Protein AF-A0A9K3LRX4-F1 (afdb_monomer_lite)

Foldseek 3Di:
DDPPPCPFDDAPDPPDPDTFPDAALQLPGRGGHHPVCQCVVACVVVVHDFDDDDPNHGHGHNHVVSVVNNNCVVVVPDDQDQQQLFSVRHRCQGNVVLLLVQLLPPCSVVVCVDDVPPDDNLVSLQVSQVSSVVSCVVRVRPDTDHSVRSVVVVVVVLVLLVVLVVCCVPVVVVVCVVPPDVVSLVCSLVPRNVCNVVCVVRSVVDDDDDDDDDDDPPPPPPVPVVVVVVVVVVVVVVVVVVVVVVVVVVVVVVVVVVVVVVVVVVVVVLVVVLLVVLVVVVVPDDPVVCCVVPVVNLVNDPCVPDDLVVLVVSQVSNQVVCVVVVNPDGDDSVPD

pLDDT: mean 80.78, std 14.79, range [33.72, 95.94]

Radius of gyration: 30.1 Å; chains: 1; bounding box: 63×53×97 Å

Organism: NCBI:txid303405

Secondary structure (DSSP, 8-state):
--------EEPSSTT--SEE-EEBSSTT---EE-HHHHIIIIIIHHTPPPPPPBTTBPPB-SSHHHHHHHHHHHH--S---SSS-STT--GGGSHHHHHHHHHHSTTHHHHHHH-TT---HHHHHHHHHHHHHHHHHHTT-SSPPPHHHHHHHHHHHHHHHHHHHHHIIIIIHHHHHHH-HHHHHHHHHHHT-TTHHHHHHHHHTSPPP------TTSHHHHTTTHHHHHHHHHHHHHHHHHHHHHHHHHHHHHHHHHHHHHHHHHHHHHHHHHHHHHHHHTTTS-HHHHHHH-GGGGGGS-GGGS-HHHHHHHHHHHHHHHHHTT------TT--

Sequence (336 aa):
MEEQNNTRHKCKRRGCSAQANSRCAAVLCNNWVCTNCYEEKVLTKFGLAALPSQNDIPLVACSKKCYQNAMKDISGEGRRAWDSDTPTREYQHSSEAMLIDWLLVHGNYAKWKGNNAGISKREIQKEIADAINRKGAEMGIQRGRTPEQVGAKISWIESKFRETKQWVENTGQRIREEIGEQSFKEKVEKERFKHFYTLEPIIVTSRPPKNRKGSMENVVANFNNSRKDDRDFHLLELEERIRHNREMELIEKGKARVTSYDCIQKNMDVFRNSRTMYDELRQTMTLEQIAHSLPNCIRCFDFSVMSEEDRQKFAKYYNDWAVSIGIPERIDLTFI

Structure (mmCIF, N/CA/C/O backbone):
data_AF-A0A9K3LRX4-F1
#
_entry.id   AF-A0A9K3LRX4-F1
#
loop_
_atom_site.group_PDB
_atom_site.id
_atom_site.type_symbol
_atom_site.label_atom_id
_atom_site.label_alt_id
_atom_site.label_comp_id
_atom_site.label_asym_id
_atom_site.label_entity_id
_atom_site.label_seq_id
_atom_site.pdbx_PDB_ins_code
_atom_site.Cartn_x
_atom_site.Cartn_y
_atom_site.Cartn_z
_atom_site.occupancy
_atom_site.B_iso_or_equiv
_atom_site.auth_seq_id
_atom_site.auth_comp_id
_atom_site.auth_asym_id
_atom_site.auth_atom_id
_atom_site.pdbx_PDB_model_num
ATOM 1 N N . MET A 1 1 ? 8.877 -3.765 -34.205 1.00 33.72 1 MET A N 1
ATOM 2 C CA . MET A 1 1 ? 9.730 -2.561 -34.153 1.00 33.72 1 MET A CA 1
ATOM 3 C C . MET A 1 1 ? 9.004 -1.571 -33.271 1.00 33.72 1 MET A C 1
ATOM 5 O O . MET A 1 1 ? 7.978 -1.060 -33.690 1.00 33.72 1 MET A O 1
ATOM 9 N N . GLU A 1 2 ? 9.439 -1.427 -32.021 1.00 35.25 2 GLU A N 1
ATOM 10 C CA . GLU A 1 2 ? 8.819 -0.505 -31.066 1.00 35.25 2 GLU A CA 1
ATOM 11 C C . GLU A 1 2 ? 9.099 0.935 -31.502 1.00 35.25 2 GLU A C 1
ATOM 13 O O . GLU A 1 2 ? 10.251 1.373 -31.536 1.00 35.25 2 GLU A O 1
ATOM 18 N N . GLU A 1 3 ? 8.043 1.665 -31.858 1.00 34.59 3 GLU A N 1
ATOM 19 C CA . GLU A 1 3 ? 8.093 3.115 -32.001 1.00 34.59 3 GLU A CA 1
ATOM 20 C C . GLU A 1 3 ? 8.440 3.726 -30.643 1.00 34.59 3 GLU A C 1
ATOM 22 O O . GLU A 1 3 ? 7.614 3.853 -29.737 1.00 34.59 3 GLU A O 1
ATOM 27 N N . GLN A 1 4 ? 9.705 4.109 -30.498 1.00 38.44 4 GLN A N 1
ATOM 28 C CA . GLN A 1 4 ? 10.144 4.995 -29.437 1.00 38.44 4 GLN A CA 1
ATOM 29 C C . GLN A 1 4 ? 9.425 6.334 -29.620 1.00 38.44 4 GLN A C 1
ATOM 31 O O . GLN A 1 4 ? 9.825 7.166 -30.435 1.00 38.44 4 GLN A O 1
ATOM 36 N N . ASN A 1 5 ? 8.362 6.543 -28.843 1.00 38.62 5 ASN A N 1
ATOM 37 C CA . ASN A 1 5 ? 7.755 7.849 -28.624 1.00 38.62 5 ASN A CA 1
ATOM 38 C C . ASN A 1 5 ? 8.841 8.811 -28.108 1.00 38.62 5 ASN A C 1
ATOM 40 O O . ASN A 1 5 ? 9.148 8.870 -26.918 1.00 38.62 5 ASN A O 1
ATOM 44 N N . ASN A 1 6 ? 9.470 9.541 -29.030 1.00 46.19 6 ASN A N 1
ATOM 45 C CA . ASN A 1 6 ? 10.557 10.475 -28.765 1.00 46.19 6 ASN A CA 1
ATOM 46 C C . ASN A 1 6 ? 9.990 11.797 -28.227 1.00 46.19 6 ASN A C 1
ATOM 48 O O . ASN A 1 6 ? 10.080 12.854 -28.860 1.00 46.19 6 ASN A O 1
ATOM 52 N N . THR A 1 7 ? 9.364 11.752 -27.051 1.00 58.78 7 THR A N 1
ATOM 53 C CA . THR A 1 7 ? 9.046 12.961 -26.292 1.00 58.78 7 THR A CA 1
ATOM 54 C C . THR A 1 7 ? 10.351 13.594 -25.820 1.00 58.78 7 THR A C 1
ATOM 56 O O . THR A 1 7 ? 10.977 13.159 -24.857 1.00 58.78 7 THR A O 1
ATOM 59 N N . ARG A 1 8 ? 10.786 14.649 -26.515 1.00 71.62 8 ARG A N 1
ATOM 60 C CA . ARG A 1 8 ? 11.982 15.423 -26.155 1.00 71.62 8 ARG A CA 1
ATOM 61 C C . ARG A 1 8 ? 11.750 16.171 -24.840 1.00 71.62 8 ARG A C 1
ATOM 63 O O . ARG A 1 8 ? 11.101 17.218 -24.813 1.00 71.62 8 ARG A O 1
ATOM 70 N N . HIS A 1 9 ? 12.309 15.665 -23.746 1.00 83.50 9 HIS A N 1
ATOM 71 C CA . HIS A 1 9 ? 12.224 16.314 -22.439 1.00 83.50 9 HIS A CA 1
ATOM 72 C C . HIS A 1 9 ? 13.336 17.362 -22.254 1.00 83.50 9 HIS A C 1
ATOM 74 O O . HIS A 1 9 ? 14.493 17.150 -22.618 1.00 83.50 9 HIS A O 1
ATOM 80 N N . LYS A 1 10 ? 13.003 18.519 -21.665 1.00 88.25 10 LYS A N 1
ATOM 81 C CA . LYS A 1 10 ? 13.993 19.552 -21.306 1.00 88.25 10 LYS A CA 1
ATOM 82 C C . LYS A 1 10 ? 14.673 19.204 -19.983 1.00 88.25 10 LYS A C 1
ATOM 84 O O . LYS A 1 10 ? 14.009 18.794 -19.031 1.00 88.25 10 LYS A O 1
ATOM 89 N N . CYS A 1 11 ? 15.984 19.433 -19.898 1.00 89.75 11 CYS A N 1
ATOM 90 C CA . CYS A 1 11 ? 16.717 19.282 -18.645 1.00 89.75 11 CYS A CA 1
ATOM 91 C C . CYS A 1 11 ? 16.193 20.246 -17.571 1.00 89.75 11 CYS A C 1
ATOM 93 O O . CYS A 1 11 ? 16.026 21.443 -17.799 1.00 89.75 11 CYS A O 1
ATOM 95 N N . LYS A 1 12 ? 15.980 19.733 -16.355 1.00 90.06 12 LYS A N 1
ATOM 96 C CA . LYS A 1 12 ? 15.491 20.513 -15.207 1.00 90.06 12 LYS A CA 1
ATOM 97 C C . LYS A 1 12 ? 16.421 21.663 -14.795 1.00 90.06 12 LYS A C 1
ATOM 99 O O . LYS A 1 12 ? 15.990 22.591 -14.104 1.00 90.06 12 LYS A O 1
ATOM 104 N N . ARG A 1 13 ? 17.714 21.600 -15.122 1.00 88.06 13 ARG A N 1
ATOM 105 C CA . ARG A 1 13 ? 18.683 22.608 -14.676 1.00 88.06 13 ARG A CA 1
ATOM 106 C C . ARG A 1 13 ? 18.476 23.930 -15.415 1.00 88.06 13 ARG A C 1
ATOM 108 O O . ARG A 1 13 ? 18.521 23.982 -16.638 1.00 88.06 13 ARG A O 1
ATOM 115 N N . ARG A 1 14 ? 18.294 25.014 -14.649 1.00 83.06 14 ARG A N 1
ATOM 116 C CA . ARG A 1 14 ? 18.234 26.378 -15.195 1.00 83.06 14 ARG A CA 1
ATOM 117 C C . ARG A 1 14 ? 19.519 26.678 -15.970 1.00 83.06 14 ARG A C 1
ATOM 119 O O . ARG A 1 14 ? 20.603 26.407 -15.461 1.00 83.06 14 ARG A O 1
ATOM 126 N N . GLY A 1 15 ? 19.374 27.228 -17.173 1.00 81.19 15 GLY A N 1
ATOM 127 C CA . GLY A 1 15 ? 20.493 27.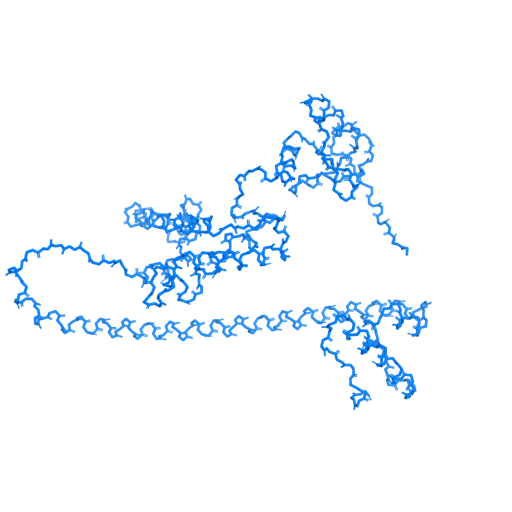561 -18.061 1.00 81.19 15 GLY A CA 1
ATOM 128 C C . GLY A 1 15 ? 21.053 26.384 -18.867 1.00 81.19 15 GLY A C 1
ATOM 129 O O . GLY A 1 15 ? 21.959 26.591 -19.663 1.00 81.19 15 GLY A O 1
ATOM 130 N N . CYS A 1 16 ? 20.529 25.165 -18.703 1.00 86.56 16 CYS A N 1
ATOM 131 C CA . CYS A 1 16 ? 20.902 24.038 -19.552 1.00 86.56 16 CYS A CA 1
ATOM 132 C C . CYS A 1 16 ? 19.993 23.984 -20.789 1.00 86.56 16 CYS A C 1
ATOM 134 O O . CYS A 1 16 ? 18.774 23.879 -20.658 1.00 86.56 16 CYS A O 1
ATOM 136 N N . SER A 1 17 ? 20.588 24.038 -21.981 1.00 84.81 17 SER A N 1
ATOM 137 C CA . SER A 1 17 ? 19.895 23.882 -23.268 1.00 84.81 17 SER A CA 1
ATOM 138 C C . SER A 1 17 ? 19.842 22.430 -23.760 1.00 84.81 17 SER A C 1
ATOM 140 O O . SER A 1 17 ? 19.187 22.148 -24.762 1.00 84.81 17 SER A O 1
ATOM 142 N N . ALA A 1 18 ? 20.512 21.503 -23.067 1.00 85.50 18 ALA A N 1
ATOM 143 C CA . ALA A 1 18 ? 20.577 20.105 -23.470 1.00 85.50 18 ALA A CA 1
ATOM 144 C C . ALA A 1 18 ? 19.225 19.394 -23.308 1.00 85.50 18 ALA A C 1
ATOM 146 O O . ALA A 1 18 ? 18.458 19.648 -22.369 1.00 85.50 18 ALA A O 1
ATOM 147 N N . GLN A 1 19 ? 18.971 18.447 -24.208 1.00 84.19 19 GLN A N 1
ATOM 148 C CA . GLN A 1 19 ? 17.866 17.506 -24.070 1.00 84.19 19 GLN A CA 1
ATOM 149 C C . GLN A 1 19 ? 18.166 16.542 -22.924 1.00 84.19 19 GLN A C 1
ATOM 151 O O . GLN A 1 19 ? 19.299 16.090 -22.749 1.00 84.19 19 GLN A O 1
ATOM 156 N N . ALA A 1 20 ? 17.156 16.265 -22.108 1.00 85.81 20 ALA A N 1
ATOM 157 C CA . ALA A 1 20 ? 17.269 15.277 -21.059 1.00 85.81 20 ALA A CA 1
ATOM 158 C C . ALA A 1 20 ? 16.909 13.899 -21.607 1.00 85.81 20 ALA A C 1
ATOM 160 O O . ALA A 1 20 ? 15.818 13.695 -22.129 1.00 85.81 20 ALA A O 1
ATOM 161 N N . ASN A 1 21 ? 17.849 12.977 -21.454 1.00 83.31 21 ASN A N 1
ATOM 162 C CA . ASN A 1 21 ? 17.772 11.589 -21.889 1.00 83.31 21 ASN A CA 1
ATOM 163 C C . ASN A 1 21 ? 17.310 10.642 -20.772 1.00 83.31 21 ASN A C 1
ATOM 165 O O . ASN A 1 21 ? 16.826 9.557 -21.074 1.00 83.31 21 ASN A O 1
ATOM 169 N N . SER A 1 22 ? 17.404 11.057 -19.503 1.00 88.62 22 SER A N 1
ATOM 170 C CA . SER A 1 22 ? 17.095 10.188 -18.366 1.00 88.62 22 SER A CA 1
ATOM 171 C C . SER A 1 22 ? 16.190 10.864 -17.336 1.00 88.62 22 SER A C 1
ATOM 173 O O . SER A 1 22 ? 16.366 12.032 -16.961 1.00 88.62 22 SER A O 1
ATOM 175 N N . ARG A 1 23 ? 15.214 10.103 -16.833 1.00 90.69 23 ARG A N 1
ATOM 176 C CA . ARG A 1 23 ? 14.392 10.493 -15.683 1.00 90.69 23 ARG A CA 1
ATOM 177 C C . ARG A 1 23 ? 15.208 10.357 -14.398 1.00 90.69 23 ARG A C 1
ATOM 179 O O . ARG A 1 23 ? 16.031 9.458 -14.254 1.00 90.69 23 ARG A O 1
ATOM 186 N N . CYS A 1 24 ? 14.977 11.258 -13.448 1.00 91.50 24 CYS A N 1
ATOM 187 C CA . CYS A 1 24 ? 15.588 11.171 -12.128 1.00 91.50 24 CYS A CA 1
ATOM 188 C C . CYS A 1 24 ? 15.201 9.857 -11.421 1.00 91.50 24 CYS A C 1
ATOM 190 O O . CYS A 1 24 ? 14.022 9.555 -11.287 1.00 91.50 24 CYS A O 1
ATOM 192 N N . ALA A 1 25 ? 16.194 9.138 -10.897 1.00 89.31 25 ALA A N 1
ATOM 193 C CA . ALA A 1 25 ? 16.052 7.848 -10.220 1.00 89.31 25 ALA A CA 1
ATOM 194 C C . ALA A 1 25 ? 15.325 7.928 -8.868 1.00 89.31 25 ALA A C 1
ATOM 196 O O . ALA A 1 25 ? 14.820 6.932 -8.366 1.00 89.31 25 ALA A O 1
ATOM 197 N N . ALA A 1 26 ? 15.258 9.114 -8.255 1.00 85.88 26 ALA A N 1
ATOM 198 C CA . ALA A 1 26 ? 14.433 9.307 -7.069 1.00 85.88 26 ALA A CA 1
ATOM 199 C C . ALA A 1 26 ? 12.952 9.124 -7.426 1.00 85.88 26 ALA A C 1
ATOM 201 O O . ALA A 1 26 ? 12.408 9.916 -8.188 1.00 85.88 26 ALA A O 1
ATOM 202 N N . VAL A 1 27 ? 12.308 8.139 -6.805 1.00 77.69 27 VAL A N 1
ATOM 203 C CA . VAL A 1 27 ? 10.955 7.657 -7.124 1.00 77.69 27 VAL A CA 1
ATOM 204 C C . VAL A 1 27 ? 9.893 8.771 -7.234 1.00 77.69 27 VAL A C 1
ATOM 206 O O . VAL A 1 27 ? 9.095 8.786 -8.164 1.00 77.69 27 VAL A O 1
ATOM 209 N N . LEU A 1 28 ? 9.921 9.763 -6.337 1.00 77.06 28 LEU A N 1
ATOM 210 C CA . LEU A 1 28 ? 8.981 10.900 -6.344 1.00 77.06 28 LEU A CA 1
ATOM 211 C C . LEU A 1 28 ? 9.388 12.074 -7.250 1.00 77.06 28 LEU A C 1
ATOM 213 O O . LEU A 1 28 ? 8.800 13.155 -7.193 1.00 77.06 28 LEU A O 1
ATOM 217 N N . CYS A 1 29 ? 10.454 11.927 -8.027 1.00 84.50 29 CYS A N 1
ATOM 218 C CA . CYS A 1 29 ? 10.975 12.995 -8.857 1.00 84.50 29 CYS A CA 1
ATOM 219 C C . CYS A 1 29 ? 10.580 12.777 -10.317 1.00 84.50 29 CYS A C 1
ATOM 221 O O . CYS A 1 29 ? 11.059 11.871 -10.991 1.00 84.50 29 CYS A O 1
ATOM 223 N N . ASN A 1 30 ? 9.766 13.689 -10.842 1.00 86.75 30 ASN A N 1
ATOM 224 C CA . ASN A 1 30 ? 9.361 13.681 -12.253 1.00 86.75 30 ASN A CA 1
ATOM 225 C C . ASN A 1 30 ? 10.286 14.524 -13.142 1.00 86.75 30 ASN A C 1
ATOM 227 O O . ASN A 1 30 ? 9.980 14.792 -14.300 1.00 86.75 30 ASN A O 1
ATOM 231 N N . ASN A 1 31 ? 11.416 14.983 -12.599 1.00 91.94 31 ASN A N 1
ATOM 232 C CA . ASN A 1 31 ? 12.355 15.799 -13.351 1.00 91.94 31 ASN A CA 1
ATOM 233 C C . ASN A 1 31 ? 13.210 14.934 -14.276 1.00 91.94 31 ASN A C 1
ATOM 235 O O . ASN A 1 31 ? 13.734 13.895 -13.871 1.00 91.94 31 ASN A O 1
ATOM 239 N N . TRP A 1 32 ? 13.430 15.450 -15.477 1.00 92.81 32 TRP A N 1
ATOM 240 C CA . TRP A 1 32 ? 14.349 14.895 -16.458 1.00 92.81 32 TRP A CA 1
ATOM 241 C C . TRP A 1 32 ? 15.679 15.641 -16.411 1.00 92.81 32 TRP A C 1
ATOM 243 O O . TRP A 1 32 ? 15.712 16.868 -16.257 1.00 92.81 32 TRP A O 1
ATOM 253 N N . VAL A 1 33 ? 16.787 14.907 -16.491 1.00 92.81 33 VAL A N 1
ATOM 254 C CA . VAL A 1 33 ? 18.139 15.464 -16.372 1.00 92.81 33 VAL A CA 1
ATOM 255 C C . VAL A 1 33 ? 19.056 14.820 -17.398 1.00 92.81 33 VAL A C 1
ATOM 257 O O . VAL A 1 33 ? 19.014 13.612 -17.590 1.00 92.81 33 VAL A O 1
ATOM 260 N N . CYS A 1 34 ? 19.875 15.636 -18.061 1.00 92.12 34 CYS A N 1
ATOM 261 C CA . CYS A 1 34 ? 20.921 15.129 -18.942 1.00 92.12 34 CYS A CA 1
ATOM 262 C C . CYS A 1 34 ? 22.133 14.640 -18.140 1.00 92.12 34 CYS A C 1
ATOM 264 O O . CYS A 1 34 ? 22.428 15.179 -17.067 1.00 92.12 34 CYS A O 1
ATOM 266 N N . THR A 1 35 ? 22.867 13.675 -18.691 1.00 90.19 35 THR A N 1
ATOM 267 C CA . THR A 1 35 ? 24.057 13.082 -18.063 1.00 90.19 35 THR A CA 1
ATOM 268 C C . THR A 1 35 ? 25.055 14.143 -17.577 1.00 90.19 35 THR A C 1
ATOM 270 O O . THR A 1 35 ? 25.393 14.154 -16.397 1.00 90.19 35 THR A O 1
ATOM 273 N N . ASN A 1 36 ? 25.388 15.145 -18.402 1.00 91.25 36 ASN A N 1
ATOM 274 C CA . ASN A 1 36 ? 26.336 16.210 -18.027 1.00 91.25 36 ASN A CA 1
ATOM 275 C C . ASN A 1 36 ? 25.880 17.017 -16.798 1.00 91.25 36 ASN A C 1
ATOM 277 O O . ASN A 1 36 ? 26.676 17.382 -15.936 1.00 91.25 36 ASN A O 1
ATOM 281 N N . CYS A 1 37 ? 24.579 17.310 -16.682 1.00 93.19 37 CYS A N 1
ATOM 282 C CA . CYS A 1 37 ? 24.051 18.033 -15.522 1.00 93.19 37 CYS A CA 1
ATOM 283 C C . CYS A 1 37 ? 24.051 17.185 -14.249 1.00 93.19 37 CYS A C 1
ATOM 285 O O . CYS A 1 37 ? 24.120 17.743 -13.149 1.00 93.19 37 CYS A O 1
ATOM 287 N N . TYR A 1 38 ? 23.922 15.868 -14.380 1.00 94.00 38 TYR A N 1
ATOM 288 C CA . TYR A 1 38 ? 24.071 14.947 -13.264 1.00 94.00 38 TYR A CA 1
ATOM 289 C C . TYR A 1 38 ? 25.540 14.865 -12.829 1.00 94.00 38 TYR A C 1
ATOM 291 O O . TYR A 1 38 ? 25.833 15.121 -11.661 1.00 94.00 38 TYR A O 1
ATOM 299 N N . GLU A 1 39 ? 26.463 14.643 -13.763 1.00 92.88 39 GLU A N 1
ATOM 300 C CA . GLU A 1 39 ? 27.899 14.564 -13.489 1.00 92.88 39 GLU A CA 1
ATOM 301 C C . GLU A 1 39 ? 28.432 15.861 -12.871 1.00 92.88 39 GLU A C 1
ATOM 303 O O . GLU A 1 39 ? 28.840 15.872 -11.713 1.00 92.88 39 GLU A O 1
ATOM 308 N N . GLU A 1 40 ? 28.332 17.000 -13.557 1.00 93.06 40 GLU A N 1
ATOM 309 C CA . GLU A 1 40 ? 28.934 18.237 -13.053 1.00 93.06 40 GLU A CA 1
ATOM 310 C C . GLU A 1 40 ? 28.225 18.789 -11.812 1.00 93.06 40 GLU A C 1
ATOM 312 O O . GLU A 1 40 ? 28.855 19.231 -10.846 1.00 93.06 40 GLU A O 1
ATOM 317 N N . LYS A 1 41 ? 26.886 18.853 -11.849 1.00 92.06 41 LYS A N 1
ATOM 318 C CA . LYS A 1 41 ? 26.112 19.616 -10.853 1.00 92.06 41 LYS A CA 1
ATOM 319 C C . LYS A 1 41 ? 25.637 18.763 -9.683 1.00 92.06 41 LYS A C 1
ATOM 321 O O . LYS A 1 41 ? 25.086 19.331 -8.731 1.00 92.06 41 LYS A O 1
ATOM 326 N N . VAL A 1 42 ? 25.790 17.439 -9.747 1.00 93.88 42 VAL A N 1
ATOM 327 C CA . VAL A 1 42 ? 25.467 16.527 -8.642 1.00 93.88 42 VAL A CA 1
ATOM 328 C C . VAL A 1 42 ? 26.687 15.723 -8.212 1.00 93.88 42 VAL A C 1
ATOM 330 O O . VAL A 1 42 ? 27.016 15.790 -7.033 1.00 93.88 42 VAL A O 1
ATOM 333 N N . LEU A 1 43 ? 27.376 15.023 -9.113 1.00 95.38 43 LEU A N 1
ATOM 334 C CA . LEU A 1 43 ? 28.521 14.193 -8.722 1.00 95.38 43 LEU A CA 1
ATOM 335 C C . LEU A 1 43 ? 29.732 15.046 -8.342 1.00 95.38 43 LEU A C 1
ATOM 337 O O . LEU A 1 43 ? 30.104 15.085 -7.170 1.00 95.38 43 LEU A O 1
ATOM 341 N N . THR A 1 44 ? 30.270 15.821 -9.285 1.00 94.94 44 THR A N 1
ATOM 342 C CA . THR A 1 44 ? 31.469 16.647 -9.084 1.00 94.94 44 THR A CA 1
ATOM 343 C C . THR A 1 44 ? 31.244 17.711 -8.016 1.00 94.94 44 THR A C 1
ATOM 345 O O . THR A 1 44 ? 32.043 17.845 -7.094 1.00 94.94 44 THR A O 1
ATOM 348 N N . LYS A 1 45 ? 30.113 18.432 -8.071 1.00 93.75 45 LYS A N 1
ATOM 349 C CA . LYS A 1 45 ? 29.796 19.485 -7.091 1.00 93.75 45 LYS A CA 1
ATOM 350 C C . LYS A 1 45 ? 29.748 18.985 -5.640 1.00 93.75 45 LYS A C 1
ATOM 352 O O . LYS A 1 45 ? 30.003 19.771 -4.730 1.00 93.75 45 LYS A O 1
ATOM 357 N N . PHE A 1 46 ? 29.356 17.732 -5.406 1.00 93.88 46 PHE A N 1
ATOM 358 C CA . PHE A 1 46 ? 29.168 17.200 -4.052 1.00 93.88 46 PHE A CA 1
ATOM 359 C C . PHE A 1 46 ? 30.119 16.051 -3.690 1.00 93.88 46 PHE A C 1
ATOM 361 O O . PHE A 1 46 ? 29.952 15.494 -2.607 1.00 93.88 46 PHE A O 1
ATOM 368 N N . GLY A 1 47 ? 31.088 15.711 -4.548 1.00 93.62 47 GLY A N 1
ATOM 369 C CA . GLY A 1 47 ? 32.040 14.619 -4.320 1.00 93.62 47 GLY A CA 1
ATOM 370 C C . GLY A 1 47 ? 31.367 13.251 -4.171 1.00 93.62 47 GLY A C 1
ATOM 371 O O . GLY A 1 47 ? 31.700 12.501 -3.260 1.00 93.62 47 GLY A O 1
ATOM 372 N N . LEU A 1 48 ? 30.359 12.961 -4.999 1.00 93.75 48 LEU A N 1
ATOM 373 C CA . LEU A 1 48 ? 29.570 11.724 -4.929 1.00 93.75 48 LEU A CA 1
ATOM 374 C C . LEU A 1 48 ? 29.986 10.746 -6.033 1.00 93.75 48 LEU A C 1
ATO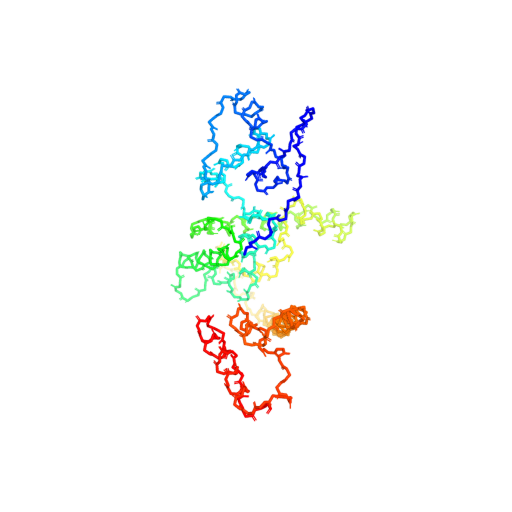M 376 O O . LEU A 1 48 ? 30.302 11.169 -7.143 1.00 93.75 48 LEU A O 1
ATOM 380 N N . ALA A 1 49 ? 29.929 9.446 -5.741 1.00 93.31 49 ALA A N 1
ATOM 381 C CA . ALA A 1 49 ? 30.061 8.397 -6.751 1.00 93.31 49 ALA A CA 1
ATOM 382 C C . ALA A 1 49 ? 28.816 8.337 -7.657 1.00 93.31 49 ALA A C 1
ATOM 384 O O . ALA A 1 49 ? 27.747 8.829 -7.291 1.00 93.31 49 ALA A O 1
ATOM 385 N N . ALA A 1 50 ? 28.943 7.730 -8.838 1.00 92.12 50 ALA A N 1
ATOM 386 C CA . ALA A 1 50 ? 27.795 7.476 -9.704 1.00 92.12 50 ALA A CA 1
ATOM 387 C C . ALA A 1 50 ? 26.817 6.488 -9.042 1.00 92.12 50 ALA A C 1
ATOM 389 O O . ALA A 1 50 ? 27.229 5.585 -8.312 1.00 92.12 50 ALA A O 1
ATOM 390 N N . LEU A 1 51 ? 25.516 6.666 -9.295 1.00 90.69 51 LEU A N 1
ATOM 391 C CA . LEU A 1 51 ? 24.510 5.686 -8.889 1.00 90.69 51 LEU A CA 1
ATOM 392 C C . LEU A 1 51 ? 24.766 4.366 -9.636 1.00 90.69 51 LEU A C 1
ATOM 394 O O . LEU A 1 51 ? 25.097 4.407 -10.823 1.00 90.69 51 LEU A O 1
ATOM 398 N N . PRO A 1 52 ? 24.594 3.208 -8.980 1.00 87.81 52 PRO A N 1
ATOM 399 C CA . PRO A 1 52 ? 24.704 1.919 -9.655 1.00 87.81 52 PRO A CA 1
ATOM 400 C C . PRO A 1 52 ? 23.626 1.793 -10.742 1.00 87.81 52 PRO A C 1
ATOM 402 O O . PRO A 1 52 ? 22.480 2.202 -10.543 1.00 87.81 52 PRO A O 1
ATOM 405 N N . SER A 1 53 ? 24.002 1.242 -11.896 1.00 84.94 53 SER A N 1
ATOM 406 C CA . SER A 1 53 ? 23.078 1.008 -13.010 1.00 84.94 53 SER A CA 1
ATOM 407 C C . SER A 1 53 ? 22.009 -0.020 -12.632 1.00 84.94 53 SER A C 1
ATOM 409 O O . SER A 1 53 ? 22.287 -0.979 -11.911 1.00 84.94 53 SER A O 1
ATOM 411 N N . GLN A 1 54 ? 20.792 0.152 -13.148 1.00 77.75 54 GLN A N 1
ATOM 412 C CA . GLN A 1 54 ? 19.706 -0.819 -13.004 1.00 77.75 54 GLN A CA 1
ATOM 413 C C . GLN A 1 54 ? 19.353 -1.362 -14.390 1.00 77.75 54 GLN A C 1
ATOM 415 O O . GLN A 1 54 ? 18.972 -0.585 -15.261 1.00 77.75 54 GLN A O 1
ATOM 420 N N . ASN A 1 55 ? 19.484 -2.678 -14.599 1.00 77.44 55 ASN A N 1
ATOM 421 C CA . ASN A 1 55 ? 19.309 -3.331 -15.909 1.00 77.44 55 ASN A CA 1
ATOM 422 C C . ASN A 1 55 ? 20.152 -2.668 -17.018 1.00 77.44 55 ASN A C 1
ATOM 424 O O . ASN A 1 55 ? 19.627 -2.327 -18.072 1.00 77.44 55 ASN A O 1
ATOM 428 N N . ASP A 1 56 ? 21.429 -2.394 -16.729 1.00 79.75 56 ASP A N 1
ATOM 429 C CA . ASP A 1 56 ? 22.378 -1.691 -17.612 1.00 79.75 56 ASP A CA 1
ATOM 430 C C . ASP A 1 56 ? 21.996 -0.250 -17.997 1.00 79.75 56 ASP A C 1
ATOM 432 O O . ASP A 1 56 ? 22.708 0.414 -18.752 1.00 79.75 56 ASP A O 1
ATOM 436 N N . ILE A 1 57 ? 20.925 0.294 -17.412 1.00 79.50 57 ILE A N 1
ATOM 437 C CA . ILE A 1 57 ? 20.519 1.685 -17.603 1.00 79.50 57 ILE A CA 1
ATOM 438 C C . ILE A 1 57 ? 21.177 2.549 -16.514 1.00 79.50 57 ILE A C 1
ATOM 440 O O . ILE A 1 57 ? 20.972 2.298 -15.317 1.00 79.50 57 ILE A O 1
ATOM 444 N N . PRO A 1 58 ? 21.947 3.590 -16.887 1.00 84.06 58 PRO A N 1
ATOM 445 C CA . PRO A 1 58 ? 22.570 4.484 -15.923 1.00 84.06 58 PRO A CA 1
ATOM 446 C C . PRO A 1 58 ? 21.509 5.325 -15.206 1.00 84.06 58 PRO A C 1
ATOM 448 O O . PRO A 1 58 ? 20.737 6.069 -15.822 1.00 84.06 58 PRO A O 1
ATOM 451 N N . LEU A 1 59 ? 21.493 5.232 -13.878 1.00 90.44 59 LEU A N 1
ATOM 452 C CA . LEU A 1 59 ? 20.600 6.013 -13.032 1.00 90.44 59 LEU A CA 1
ATOM 453 C C . LEU A 1 59 ? 21.161 7.423 -12.814 1.00 90.44 59 LEU A C 1
ATOM 455 O O . LEU A 1 59 ? 22.330 7.605 -12.480 1.00 90.44 59 LEU A O 1
ATOM 459 N N . VAL A 1 60 ? 20.306 8.439 -12.946 1.00 93.50 60 VAL A N 1
ATOM 460 C CA . VAL A 1 60 ? 20.686 9.848 -12.741 1.00 93.50 60 VAL A CA 1
ATOM 461 C C . VAL A 1 60 ? 19.874 10.486 -11.622 1.00 93.50 60 VAL A C 1
ATOM 463 O O . VAL A 1 60 ? 18.743 10.095 -11.352 1.00 93.50 60 VAL A O 1
ATOM 466 N N . ALA A 1 61 ? 20.402 11.529 -10.984 1.00 93.94 61 ALA A N 1
ATOM 467 C CA . ALA A 1 61 ? 19.668 12.298 -9.979 1.00 93.94 61 ALA A CA 1
ATOM 468 C C . ALA A 1 61 ? 19.685 13.798 -10.284 1.00 93.94 61 ALA A C 1
ATOM 470 O O . ALA A 1 61 ? 20.707 14.363 -10.658 1.00 93.94 61 ALA A O 1
ATOM 471 N N . CYS A 1 62 ? 18.566 14.492 -10.055 1.00 93.12 62 CYS A N 1
ATOM 472 C CA . CYS A 1 62 ? 18.481 15.926 -10.354 1.00 93.12 62 CYS A CA 1
ATOM 473 C C . CYS A 1 62 ? 19.067 16.844 -9.273 1.00 93.12 62 CYS A C 1
ATOM 475 O O . CYS A 1 62 ? 19.212 18.050 -9.483 1.00 93.12 62 CYS A O 1
ATOM 477 N N . SER A 1 63 ? 19.364 16.302 -8.093 1.00 93.62 63 SER A N 1
ATOM 478 C CA . SER A 1 63 ? 19.889 17.035 -6.941 1.00 93.62 63 SER A CA 1
ATOM 479 C C . SER A 1 63 ? 20.588 16.087 -5.967 1.00 93.62 63 SER A C 1
ATOM 481 O O . SER A 1 63 ? 20.336 14.883 -5.998 1.00 93.62 63 SER A O 1
ATOM 483 N N . LYS A 1 64 ? 21.380 16.635 -5.032 1.00 94.06 64 LYS A N 1
ATOM 484 C CA . LYS A 1 64 ? 21.975 15.866 -3.924 1.00 94.06 64 LYS A CA 1
ATOM 485 C C . LYS A 1 64 ? 20.920 15.107 -3.110 1.00 94.06 64 LYS A C 1
ATOM 487 O O . LYS A 1 64 ? 21.119 13.945 -2.785 1.00 94.06 64 LYS A O 1
ATOM 492 N N . LYS A 1 65 ? 19.774 15.739 -2.824 1.00 90.69 65 LYS A N 1
ATOM 493 C CA . LYS A 1 65 ? 18.668 15.105 -2.086 1.00 90.69 65 LYS A CA 1
ATOM 494 C C . LYS A 1 65 ? 18.075 13.927 -2.862 1.00 90.69 65 LYS A C 1
ATOM 496 O O . LYS A 1 65 ? 17.818 12.880 -2.283 1.00 90.69 65 LYS A O 1
ATOM 501 N N . CYS A 1 66 ? 17.883 14.083 -4.173 1.00 92.12 66 CYS A N 1
ATOM 502 C CA . CYS A 1 66 ? 17.414 12.991 -5.028 1.00 92.12 66 CYS A CA 1
ATOM 503 C C . CYS A 1 66 ? 18.435 11.855 -5.119 1.00 92.12 66 CYS A C 1
ATOM 505 O O . CYS A 1 66 ? 18.034 10.703 -5.060 1.00 92.12 66 CYS A O 1
ATOM 507 N N . TYR A 1 67 ? 19.731 12.168 -5.187 1.00 93.12 67 TYR A N 1
ATOM 508 C CA . TYR A 1 67 ? 20.792 11.162 -5.145 1.00 93.12 67 TYR A CA 1
ATOM 509 C C . TYR A 1 67 ? 20.748 10.365 -3.839 1.00 93.12 67 TYR A C 1
ATOM 511 O O . TYR A 1 67 ? 20.739 9.144 -3.865 1.00 93.12 67 TYR A O 1
ATOM 519 N N . GLN A 1 68 ? 20.658 11.047 -2.694 1.00 89.69 68 GLN A N 1
ATOM 520 C CA . GLN A 1 68 ? 20.587 10.388 -1.388 1.00 89.69 68 GLN A CA 1
ATOM 521 C C . GLN A 1 68 ? 19.341 9.510 -1.245 1.00 89.69 68 GLN A C 1
ATOM 523 O O . GLN A 1 68 ? 19.428 8.435 -0.666 1.00 89.69 68 GLN A O 1
ATOM 528 N N . ASN A 1 69 ? 18.193 9.957 -1.761 1.00 84.69 69 ASN A N 1
ATOM 529 C CA . ASN A 1 69 ? 16.975 9.150 -1.765 1.00 84.69 69 ASN A CA 1
ATOM 530 C C . ASN A 1 69 ? 17.127 7.925 -2.674 1.00 84.69 69 ASN A C 1
ATOM 532 O O . ASN A 1 69 ? 16.876 6.823 -2.215 1.00 84.69 69 ASN A O 1
ATOM 536 N N . ALA A 1 70 ? 17.616 8.104 -3.904 1.00 87.00 70 ALA A N 1
ATOM 537 C CA . ALA A 1 70 ? 17.849 6.998 -4.829 1.00 87.00 70 ALA A CA 1
ATOM 538 C C . ALA A 1 70 ? 18.855 5.983 -4.261 1.00 87.00 70 ALA A C 1
ATOM 540 O O . ALA A 1 70 ? 18.582 4.793 -4.268 1.00 87.00 70 ALA A O 1
ATOM 541 N N . MET A 1 71 ? 19.971 6.440 -3.682 1.00 86.88 71 MET A N 1
ATOM 542 C CA . MET A 1 71 ? 20.934 5.564 -3.004 1.00 86.88 71 MET A CA 1
ATOM 543 C C . MET A 1 71 ? 20.305 4.793 -1.850 1.00 86.88 71 MET A C 1
ATOM 545 O O . MET A 1 71 ? 20.575 3.607 -1.713 1.00 86.88 71 MET A O 1
ATOM 549 N N . LYS A 1 72 ? 19.471 5.449 -1.032 1.00 79.06 72 LYS A N 1
ATOM 550 C CA . LYS A 1 72 ? 18.738 4.776 0.044 1.00 79.06 72 LYS A CA 1
ATOM 551 C C . LYS A 1 72 ? 17.750 3.764 -0.493 1.00 79.06 72 LYS A C 1
ATOM 553 O O . LYS A 1 72 ? 17.585 2.751 0.153 1.00 79.06 72 LYS A O 1
ATOM 558 N N . ASP A 1 73 ? 17.102 4.016 -1.621 1.00 76.75 73 ASP A N 1
ATOM 559 C CA . ASP A 1 73 ? 16.168 3.060 -2.212 1.00 76.75 73 ASP A CA 1
ATOM 560 C C . ASP A 1 73 ? 16.941 1.845 -2.772 1.00 76.75 73 ASP A C 1
ATOM 562 O O . ASP A 1 73 ? 16.586 0.701 -2.491 1.00 76.75 73 ASP A O 1
ATOM 566 N N . ILE A 1 74 ? 18.074 2.087 -3.444 1.00 78.56 74 ILE A N 1
ATOM 567 C CA . ILE A 1 74 ? 18.925 1.049 -4.044 1.00 78.56 74 ILE A CA 1
ATOM 568 C C . ILE A 1 74 ? 19.636 0.191 -2.987 1.00 78.56 74 ILE A C 1
ATOM 570 O O . ILE A 1 74 ? 19.545 -1.036 -3.019 1.00 78.56 74 ILE A O 1
ATOM 574 N N . SER A 1 75 ? 20.324 0.807 -2.018 1.00 74.31 75 SER A N 1
ATOM 575 C CA . SER A 1 75 ? 20.939 0.068 -0.906 1.00 74.31 75 SER A CA 1
ATOM 576 C C . SER A 1 75 ? 19.879 -0.530 0.018 1.00 74.31 75 SER A C 1
ATOM 578 O O . SER A 1 75 ? 20.118 -1.528 0.705 1.00 74.31 75 SER A O 1
ATOM 580 N N . GLY A 1 76 ? 18.695 0.099 0.038 1.00 65.06 76 GLY A N 1
ATOM 581 C CA . GLY A 1 76 ? 17.602 -0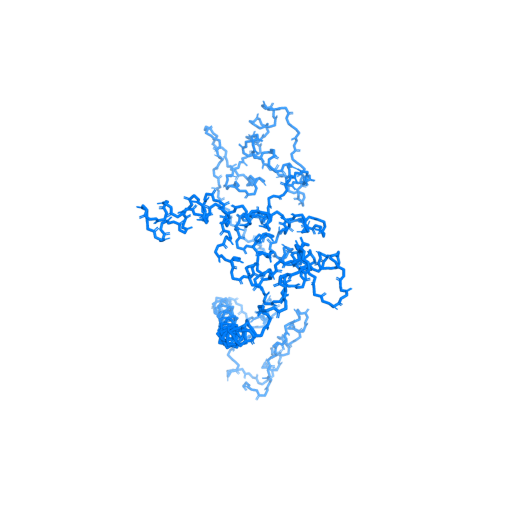.051 1.001 1.00 65.06 76 GLY A CA 1
ATOM 582 C C . GLY A 1 76 ? 18.025 -0.105 2.459 1.00 65.06 76 GLY A C 1
ATOM 583 O O . GLY A 1 76 ? 17.345 -0.699 3.305 1.00 65.06 76 GLY A O 1
ATOM 584 N N . GLU A 1 77 ? 19.131 0.567 2.752 1.00 57.06 77 GLU A N 1
ATOM 585 C CA . GLU A 1 77 ? 19.466 1.006 4.089 1.00 57.06 77 GLU A CA 1
ATOM 586 C C . GLU A 1 77 ? 18.580 2.203 4.447 1.00 57.06 77 GLU A C 1
ATOM 588 O O . GLU A 1 77 ? 18.660 3.288 3.867 1.00 57.06 77 GLU A O 1
ATOM 593 N N . GLY A 1 78 ? 17.700 2.008 5.426 1.00 60.44 78 GLY A N 1
ATOM 594 C CA . GLY A 1 78 ? 16.836 3.070 5.925 1.00 60.44 78 GLY A CA 1
ATOM 595 C C . GLY A 1 78 ? 15.589 2.550 6.627 1.00 60.44 78 GLY A C 1
ATOM 596 O O . GLY A 1 78 ? 15.103 1.448 6.367 1.00 60.44 78 GLY A O 1
ATOM 597 N N . ARG A 1 79 ? 15.034 3.371 7.528 1.00 63.53 79 ARG A N 1
ATOM 598 C CA . ARG A 1 79 ? 13.698 3.114 8.078 1.00 63.53 79 ARG A CA 1
ATOM 599 C C . ARG A 1 79 ? 12.684 3.251 6.948 1.00 63.53 79 ARG A C 1
ATOM 601 O O . ARG A 1 79 ? 12.497 4.340 6.413 1.00 63.53 79 ARG A O 1
ATOM 608 N N . ARG A 1 80 ? 12.026 2.145 6.610 1.00 75.06 80 ARG A N 1
ATOM 609 C CA . ARG A 1 80 ? 10.939 2.111 5.630 1.00 75.06 80 ARG A CA 1
ATOM 610 C C . ARG A 1 80 ? 9.657 2.620 6.272 1.00 75.06 80 ARG A C 1
ATOM 612 O O . ARG A 1 80 ? 9.141 1.981 7.195 1.00 75.06 80 ARG A O 1
ATOM 619 N N . ALA A 1 81 ? 9.164 3.752 5.782 1.00 84.19 81 ALA A N 1
ATOM 620 C CA . ALA A 1 81 ? 7.864 4.288 6.165 1.00 84.19 81 ALA A CA 1
ATOM 621 C C . ALA A 1 81 ? 6.780 3.241 5.887 1.00 84.19 81 ALA A C 1
ATOM 623 O O . ALA A 1 81 ? 6.881 2.507 4.915 1.00 84.19 81 ALA A O 1
ATOM 624 N N . TRP A 1 82 ? 5.808 3.087 6.779 1.00 91.38 82 TRP A N 1
ATOM 625 C CA . TRP A 1 82 ? 4.756 2.075 6.621 1.00 91.38 82 TRP A CA 1
ATOM 626 C C . TRP A 1 82 ? 3.626 2.552 5.711 1.00 91.38 82 TRP A C 1
ATOM 628 O O . TRP A 1 82 ? 2.958 1.735 5.098 1.00 91.38 82 TRP A O 1
ATOM 638 N N . ASP A 1 83 ? 3.428 3.861 5.628 1.00 90.31 83 ASP A N 1
ATOM 639 C CA . ASP A 1 83 ? 2.312 4.530 4.964 1.00 90.31 83 ASP A CA 1
ATOM 640 C C . ASP A 1 83 ? 2.631 5.012 3.540 1.00 90.31 83 ASP A C 1
ATOM 642 O O . ASP A 1 83 ? 1.784 5.630 2.903 1.00 90.31 83 ASP A O 1
ATOM 646 N N . SER A 1 84 ? 3.856 4.778 3.066 1.00 86.06 84 SER A N 1
ATOM 647 C CA . SER A 1 84 ? 4.388 5.363 1.829 1.00 86.06 84 SER A CA 1
ATOM 648 C C . SER A 1 84 ? 5.531 4.535 1.218 1.00 86.06 84 SER A C 1
ATOM 650 O O . SER A 1 84 ? 6.426 5.077 0.571 1.00 86.06 84 SER A O 1
ATOM 652 N N . ASP A 1 85 ? 5.532 3.218 1.447 1.00 85.62 85 ASP A N 1
ATOM 653 C CA . ASP A 1 85 ? 6.536 2.272 0.930 1.00 85.62 85 ASP A CA 1
ATOM 654 C C . ASP A 1 85 ? 6.253 1.730 -0.474 1.00 85.62 85 ASP A C 1
ATOM 656 O O . ASP A 1 85 ? 7.039 0.939 -0.997 1.00 85.62 85 ASP A O 1
ATOM 660 N N . THR A 1 86 ? 5.166 2.169 -1.098 1.00 84.06 86 THR A N 1
ATOM 661 C CA . THR A 1 86 ? 4.898 1.916 -2.513 1.00 84.06 86 THR A CA 1
ATOM 662 C C . THR A 1 86 ? 5.761 2.814 -3.400 1.00 84.06 86 THR A C 1
ATOM 664 O O . THR A 1 86 ? 6.140 3.915 -2.984 1.00 84.06 86 THR A O 1
ATOM 667 N N . PRO A 1 87 ? 6.031 2.419 -4.656 1.00 77.50 87 PRO A N 1
ATOM 668 C CA . PRO A 1 87 ? 6.663 3.307 -5.627 1.00 77.50 87 PRO A CA 1
ATOM 669 C C . PRO A 1 87 ? 5.871 4.606 -5.839 1.00 77.50 87 PRO A C 1
ATOM 671 O O . PRO A 1 87 ? 6.450 5.677 -5.959 1.00 77.50 87 PRO A O 1
ATOM 674 N N . THR A 1 88 ? 4.540 4.572 -5.818 1.00 78.00 88 THR A N 1
ATOM 675 C CA . THR A 1 88 ? 3.733 5.800 -5.944 1.00 78.00 88 THR A CA 1
ATOM 676 C C . THR A 1 88 ? 3.707 6.632 -4.656 1.00 78.00 88 THR A C 1
ATOM 678 O O . THR A 1 88 ? 3.365 7.813 -4.688 1.00 78.00 88 THR A O 1
ATOM 681 N N . ARG A 1 89 ? 4.112 6.043 -3.521 1.00 78.19 89 ARG A N 1
ATOM 682 C CA . ARG A 1 89 ? 3.945 6.553 -2.149 1.00 78.19 89 ARG A CA 1
ATOM 683 C C . ARG A 1 89 ? 2.501 6.872 -1.767 1.00 78.19 89 ARG A C 1
ATOM 685 O O . ARG A 1 89 ? 2.259 7.643 -0.839 1.00 78.19 89 ARG A O 1
ATOM 692 N N . GLU A 1 90 ? 1.550 6.267 -2.464 1.00 81.50 90 GLU A N 1
ATOM 693 C CA . GLU A 1 90 ? 0.137 6.344 -2.128 1.00 81.50 90 GLU A CA 1
ATOM 694 C C . GLU A 1 90 ? -0.176 5.443 -0.938 1.00 81.50 90 GLU A C 1
ATOM 696 O O . GLU A 1 90 ? 0.290 4.303 -0.847 1.00 81.50 90 GLU A O 1
ATOM 701 N N . TYR A 1 91 ? -1.012 5.955 -0.036 1.00 85.88 91 TYR A N 1
ATOM 702 C CA . TYR A 1 91 ? -1.365 5.250 1.189 1.00 85.88 91 TYR A CA 1
ATOM 703 C C . TYR A 1 91 ? -2.162 3.967 0.922 1.00 85.88 91 TYR A C 1
ATOM 705 O O . TYR A 1 91 ? -1.890 2.957 1.566 1.00 85.88 91 TYR A O 1
ATOM 713 N N . GLN A 1 92 ? -3.102 3.984 -0.030 1.00 86.56 92 GLN A N 1
ATOM 714 C CA . GLN A 1 92 ? -4.070 2.901 -0.279 1.00 86.56 92 GLN A CA 1
ATOM 715 C C . GLN A 1 92 ? -3.418 1.534 -0.540 1.00 86.56 92 GLN A C 1
ATOM 717 O O . GLN A 1 92 ? -3.998 0.500 -0.224 1.00 86.56 92 GLN A O 1
ATOM 722 N N . HIS A 1 93 ? -2.197 1.527 -1.073 1.00 86.38 93 HIS A N 1
ATOM 723 C CA . HIS A 1 93 ? -1.450 0.312 -1.395 1.00 86.38 93 HIS A CA 1
ATOM 724 C C . HIS A 1 93 ? -0.221 0.108 -0.495 1.00 86.38 93 HIS A C 1
ATOM 726 O O . HIS A 1 93 ? 0.610 -0.754 -0.764 1.00 86.38 93 HIS A O 1
ATOM 732 N N . SER A 1 94 ? -0.086 0.903 0.569 1.00 91.75 94 SER A N 1
ATOM 733 C CA . SER A 1 94 ? 1.030 0.818 1.514 1.00 91.75 94 SER A CA 1
ATOM 734 C C . SER A 1 94 ? 0.915 -0.384 2.453 1.00 91.75 94 SER A C 1
ATOM 736 O O . SER A 1 94 ? -0.186 -0.870 2.733 1.00 91.75 94 SER A O 1
ATOM 738 N N . SER A 1 95 ? 2.045 -0.822 3.024 1.00 93.94 95 SER A N 1
ATOM 739 C CA . SER A 1 95 ? 2.041 -1.885 4.045 1.00 93.94 95 SER A CA 1
ATOM 740 C C . SER A 1 95 ? 1.145 -1.541 5.239 1.00 93.94 95 SER A C 1
ATOM 742 O O . SER A 1 95 ? 0.583 -2.431 5.875 1.00 93.94 95 SER A O 1
ATOM 744 N N . GLU A 1 96 ? 1.021 -0.257 5.586 1.00 94.94 96 GLU A N 1
ATOM 745 C CA . GLU A 1 96 ? 0.143 0.180 6.665 1.00 94.94 96 GLU A CA 1
ATOM 746 C C . GLU A 1 96 ? -1.329 0.015 6.313 1.00 94.94 96 GLU A C 1
ATOM 748 O O . GLU A 1 96 ? -2.070 -0.470 7.158 1.00 94.94 96 GLU A O 1
ATOM 753 N N . ALA A 1 97 ? -1.755 0.393 5.105 1.00 93.94 97 ALA A N 1
ATOM 754 C CA . ALA A 1 97 ? -3.137 0.182 4.673 1.00 93.94 97 ALA A CA 1
ATOM 755 C C . ALA A 1 97 ? -3.492 -1.307 4.694 1.00 93.94 97 ALA A C 1
ATOM 757 O O . ALA A 1 97 ? -4.477 -1.687 5.316 1.00 93.94 97 ALA A O 1
ATOM 758 N N . MET A 1 98 ? -2.614 -2.162 4.160 1.00 94.69 98 MET A N 1
ATOM 759 C CA . MET A 1 98 ? -2.805 -3.616 4.196 1.00 94.69 98 MET A CA 1
ATOM 760 C C . MET A 1 98 ? -2.900 -4.171 5.626 1.00 94.69 98 MET A C 1
ATOM 762 O O . MET A 1 98 ? -3.683 -5.084 5.888 1.00 94.69 98 MET A O 1
ATOM 766 N N . LEU A 1 99 ? -2.111 -3.629 6.561 1.00 95.94 99 LEU A N 1
ATOM 767 C CA . LEU A 1 99 ? -2.171 -4.017 7.970 1.00 95.94 99 LEU A CA 1
ATOM 768 C C . LEU A 1 99 ? -3.480 -3.568 8.632 1.00 95.94 99 LEU A C 1
ATOM 770 O O . LEU A 1 99 ? -4.064 -4.330 9.400 1.00 95.94 99 LEU A O 1
ATOM 774 N N . ILE A 1 100 ? -3.931 -2.343 8.354 1.00 95.50 100 ILE A N 1
ATOM 775 C CA . ILE A 1 100 ? -5.203 -1.820 8.865 1.00 95.50 100 ILE A CA 1
ATOM 776 C C . ILE A 1 100 ? -6.366 -2.642 8.313 1.00 95.50 100 ILE A C 1
ATOM 778 O O . ILE A 1 100 ? -7.188 -3.096 9.099 1.00 95.50 100 ILE A O 1
ATOM 782 N N . ASP A 1 101 ? -6.380 -2.936 7.014 1.00 93.62 101 ASP A N 1
ATOM 783 C CA . ASP A 1 101 ? -7.383 -3.805 6.395 1.00 93.62 101 ASP A CA 1
ATOM 784 C C . ASP A 1 101 ? -7.425 -5.180 7.066 1.00 93.62 101 ASP A C 1
ATOM 786 O O . ASP A 1 101 ? -8.502 -5.683 7.374 1.00 93.62 101 ASP A O 1
ATOM 790 N N . TRP A 1 102 ? -6.263 -5.776 7.360 1.00 94.19 102 TRP A N 1
ATOM 791 C CA . TRP A 1 102 ? -6.207 -7.051 8.076 1.00 94.19 102 TRP A CA 1
ATOM 792 C C . TRP A 1 102 ? -6.801 -6.953 9.487 1.00 94.19 102 TRP A C 1
ATOM 794 O O . TRP A 1 102 ? -7.525 -7.858 9.897 1.00 94.19 102 TRP A O 1
ATOM 804 N N . LEU A 1 103 ? -6.522 -5.869 10.222 1.00 92.94 103 LEU A N 1
ATOM 805 C CA . LEU A 1 103 ? -7.096 -5.619 11.551 1.00 92.94 103 LEU A CA 1
ATOM 806 C C . LEU A 1 103 ? -8.610 -5.379 11.492 1.00 92.94 103 LEU A C 1
ATOM 808 O O . LEU A 1 103 ? -9.303 -5.718 12.451 1.00 92.94 103 LEU A O 1
ATOM 812 N N . LEU A 1 104 ? -9.099 -4.812 10.385 1.00 90.75 104 LEU A N 1
ATOM 813 C CA . LEU A 1 104 ? -10.510 -4.520 10.146 1.00 90.75 104 LEU A CA 1
ATOM 814 C C . LEU A 1 104 ? -11.361 -5.762 9.862 1.00 90.75 104 LEU A C 1
ATOM 816 O O . LEU A 1 104 ? -12.570 -5.742 10.090 1.00 90.75 104 LEU A O 1
ATOM 820 N N . VAL A 1 105 ? -10.747 -6.847 9.388 1.00 89.44 105 VAL A N 1
ATOM 821 C CA . VAL A 1 105 ? -11.447 -8.118 9.180 1.00 89.44 105 VAL A CA 1
ATOM 822 C C . VAL A 1 105 ? -11.925 -8.673 10.523 1.00 89.44 105 VAL A C 1
ATOM 824 O O . VAL A 1 105 ? -11.169 -8.780 11.495 1.00 89.44 105 VAL A O 1
ATOM 827 N N . HIS A 1 106 ? -13.198 -9.066 10.569 1.00 81.81 106 HIS A N 1
ATOM 828 C CA . HIS A 1 106 ? -13.828 -9.579 11.777 1.00 81.81 106 HIS A CA 1
ATOM 829 C C . HIS A 1 106 ? -13.041 -10.759 12.377 1.00 81.81 106 HIS A C 1
ATOM 831 O O . HIS A 1 106 ? -12.653 -11.701 11.689 1.00 81.81 106 HIS A O 1
ATOM 837 N N . GLY A 1 107 ? -12.804 -10.713 13.690 1.00 83.88 107 GLY A N 1
ATOM 838 C CA . GLY A 1 107 ? -12.100 -11.764 14.430 1.00 83.88 107 GLY A CA 1
ATOM 839 C C . GLY A 1 107 ? -10.569 -11.719 14.347 1.00 83.88 107 GLY A C 1
ATOM 840 O O . GLY A 1 107 ? -9.921 -12.296 15.220 1.00 83.88 107 GLY A O 1
ATOM 841 N N . ASN A 1 108 ? -9.966 -10.987 13.403 1.00 89.81 108 ASN A N 1
ATOM 842 C CA . ASN A 1 108 ? -8.505 -10.923 13.269 1.00 89.81 108 ASN A CA 1
ATOM 843 C C . ASN A 1 108 ? -7.832 -10.206 14.443 1.00 89.81 108 ASN A C 1
ATOM 845 O O . ASN A 1 108 ? -6.833 -10.693 14.977 1.00 89.81 108 ASN A O 1
ATOM 849 N N . TYR A 1 109 ? -8.399 -9.094 14.918 1.00 90.25 109 TYR A N 1
ATOM 850 C CA . TYR A 1 109 ? -7.860 -8.438 16.110 1.00 90.25 109 TYR A CA 1
ATOM 851 C C . TYR A 1 109 ? -8.004 -9.313 17.366 1.00 90.25 109 TYR A C 1
ATOM 853 O O . TYR A 1 109 ? -7.069 -9.421 18.156 1.00 90.25 109 TYR A O 1
ATOM 861 N N . ALA A 1 110 ? -9.127 -10.023 17.520 1.00 86.25 110 ALA A N 1
ATOM 862 C CA . ALA A 1 110 ? -9.315 -10.975 18.617 1.00 86.25 110 ALA A CA 1
ATOM 863 C C . ALA A 1 110 ? -8.310 -12.141 18.546 1.00 86.25 110 ALA A C 1
ATOM 865 O O . ALA A 1 110 ? -7.724 -12.511 19.564 1.00 86.25 110 ALA A O 1
ATOM 866 N N . LYS A 1 111 ? -8.044 -12.663 17.338 1.00 86.94 111 LYS A N 1
ATOM 867 C CA . LYS A 1 111 ? -6.985 -13.647 17.065 1.00 86.94 111 LYS A CA 1
ATOM 868 C C . LYS A 1 111 ? -5.620 -13.105 17.505 1.00 86.94 111 LYS A C 1
ATOM 870 O O . LYS A 1 111 ? -4.913 -13.779 18.247 1.00 86.94 111 LYS A O 1
ATOM 875 N N . TRP A 1 112 ? -5.285 -11.864 17.146 1.00 88.75 112 TRP A N 1
ATOM 876 C CA . TRP A 1 112 ? -4.047 -11.193 17.569 1.00 88.75 112 TRP A CA 1
ATOM 877 C C . TRP A 1 112 ? -3.919 -11.026 19.095 1.00 88.75 112 TRP A C 1
ATOM 879 O O . TRP A 1 112 ? -2.839 -11.239 19.661 1.00 88.75 112 TRP A O 1
ATOM 889 N N . LYS A 1 113 ? -5.008 -10.661 19.784 1.00 87.62 113 LYS A N 1
ATOM 890 C CA . LYS A 1 113 ? -5.028 -10.508 21.249 1.00 87.62 113 LYS A CA 1
ATOM 891 C C . LYS A 1 113 ? -4.815 -11.823 21.998 1.00 87.62 113 LYS A C 1
ATOM 893 O O . LYS A 1 113 ? -4.421 -11.774 23.164 1.00 87.62 113 LYS A O 1
ATOM 898 N N . GLY A 1 114 ? -4.999 -12.951 21.319 1.00 78.19 114 GLY A N 1
ATOM 899 C CA . GLY A 1 114 ? -4.962 -14.288 21.885 1.00 78.19 114 GLY A CA 1
ATOM 900 C C . GLY A 1 114 ? -6.382 -14.768 22.144 1.00 78.19 114 GLY A C 1
ATOM 901 O O . GLY A 1 114 ? -6.992 -14.421 23.153 1.00 78.19 114 GLY A O 1
ATOM 902 N N . ASN A 1 115 ? -6.904 -15.572 21.224 1.00 63.44 115 ASN A N 1
ATOM 903 C CA . ASN A 1 115 ? -8.043 -16.443 21.479 1.00 63.44 115 ASN A CA 1
ATOM 904 C C . ASN A 1 115 ? -7.529 -17.811 21.974 1.00 63.44 115 ASN A C 1
ATOM 906 O O . ASN A 1 115 ? -6.362 -18.150 21.781 1.00 63.44 115 ASN A O 1
ATOM 910 N N . ASN A 1 116 ? -8.387 -18.621 22.601 1.00 57.53 116 ASN A N 1
ATOM 911 C CA . ASN A 1 116 ? -8.046 -19.956 23.133 1.00 57.53 116 ASN A CA 1
ATOM 912 C C . ASN A 1 116 ? -7.654 -20.994 22.048 1.00 57.53 116 ASN A C 1
ATOM 914 O O . ASN A 1 116 ? -7.681 -22.192 22.305 1.00 57.53 116 ASN A O 1
ATOM 918 N N . ALA A 1 117 ? -7.315 -20.560 20.831 1.00 64.25 117 ALA A N 1
ATOM 919 C CA . ALA A 1 117 ? -7.015 -21.412 19.684 1.00 64.25 117 ALA A CA 1
ATOM 920 C C . ALA A 1 117 ? -5.573 -21.961 19.672 1.00 64.25 117 ALA A C 1
ATOM 922 O O . ALA A 1 117 ? -5.213 -22.678 18.747 1.00 64.25 117 ALA A O 1
ATOM 923 N N . GLY A 1 118 ? -4.732 -21.614 20.656 1.00 70.81 118 GLY A N 1
ATOM 924 C CA . GLY A 1 118 ? -3.374 -22.164 20.794 1.00 70.81 118 GLY A CA 1
ATOM 925 C C . GLY A 1 118 ? -2.350 -21.681 19.757 1.00 70.81 118 GLY A C 1
ATOM 926 O O . GLY A 1 118 ? -1.216 -22.148 19.775 1.00 70.81 118 GLY A O 1
ATOM 927 N N . ILE A 1 119 ? -2.714 -20.740 18.880 1.00 81.75 119 ILE A N 1
ATOM 928 C CA . ILE A 1 119 ? -1.812 -20.182 17.862 1.00 81.75 119 ILE A CA 1
ATOM 929 C C . ILE A 1 119 ? -0.854 -19.188 18.522 1.00 81.75 119 ILE A C 1
ATOM 931 O O . ILE A 1 119 ? -1.272 -18.281 19.251 1.00 81.75 119 ILE A O 1
ATOM 935 N N . SER A 1 120 ? 0.443 -19.322 18.251 1.00 85.94 120 SER A N 1
ATOM 936 C CA . SER A 1 120 ? 1.439 -18.406 18.794 1.00 85.94 120 SER A CA 1
ATOM 937 C C . SER A 1 120 ? 1.342 -17.024 18.134 1.00 85.94 120 SER A C 1
ATOM 939 O O . SER A 1 120 ? 1.088 -16.881 16.936 1.00 85.94 120 SER A O 1
ATOM 941 N N . LYS A 1 121 ? 1.639 -15.959 18.892 1.00 88.31 121 LYS A N 1
ATOM 942 C CA . LYS A 1 121 ? 1.727 -14.596 18.329 1.00 88.31 121 LYS A CA 1
ATOM 943 C C . LYS A 1 121 ? 2.699 -14.504 17.154 1.00 88.31 121 LYS A C 1
ATOM 945 O O . LYS A 1 121 ? 2.474 -13.711 16.245 1.00 88.31 121 LYS A O 1
ATOM 950 N N . ARG A 1 122 ? 3.769 -15.303 17.171 1.00 89.44 122 ARG A N 1
ATOM 951 C CA . ARG A 1 122 ? 4.782 -15.324 16.113 1.00 89.44 122 ARG A CA 1
ATOM 952 C C . ARG A 1 122 ? 4.227 -15.881 14.802 1.00 89.44 122 ARG A C 1
ATOM 954 O O . ARG A 1 122 ? 4.551 -15.353 13.744 1.00 89.44 122 ARG A O 1
ATOM 961 N N . GLU A 1 123 ? 3.368 -16.896 14.862 1.00 90.75 123 GLU A N 1
ATOM 962 C CA . GLU A 1 123 ? 2.687 -17.432 13.677 1.00 90.75 123 GLU A CA 1
ATOM 963 C C . GLU A 1 123 ? 1.720 -16.411 13.080 1.00 90.75 123 GLU A C 1
ATOM 965 O O . GLU A 1 123 ? 1.733 -16.206 11.871 1.00 90.75 123 GLU A O 1
ATOM 970 N N . ILE A 1 124 ? 0.966 -15.690 13.917 1.00 92.25 124 ILE A N 1
ATOM 971 C CA . ILE A 1 124 ? 0.078 -14.610 13.455 1.00 92.25 124 ILE A CA 1
ATOM 972 C C . ILE A 1 124 ? 0.890 -13.489 12.790 1.00 92.25 124 ILE A C 1
ATOM 974 O O . ILE A 1 124 ? 0.537 -13.012 11.717 1.00 92.25 124 ILE A O 1
ATOM 978 N N . GLN A 1 125 ? 2.011 -13.081 13.394 1.00 94.38 125 GLN A N 1
ATOM 979 C CA . GLN A 1 125 ? 2.912 -12.087 12.798 1.00 94.38 125 GLN A CA 1
ATOM 980 C C . GLN A 1 125 ? 3.441 -12.535 11.437 1.00 94.38 125 GLN A C 1
ATOM 982 O O . GLN A 1 125 ? 3.535 -11.717 10.522 1.00 94.38 125 GLN A O 1
ATOM 987 N N . LYS A 1 126 ? 3.787 -13.820 11.309 1.00 94.25 126 LYS A N 1
ATOM 988 C CA . LYS A 1 126 ? 4.256 -14.405 10.056 1.00 94.25 126 LYS A CA 1
ATOM 989 C C . LYS A 1 126 ? 3.158 -14.409 8.997 1.00 94.25 126 LYS A C 1
ATOM 991 O O . LYS A 1 126 ? 3.401 -13.925 7.903 1.00 94.25 126 LYS A O 1
ATOM 996 N N . GLU A 1 127 ? 1.954 -14.856 9.339 1.00 94.38 127 GLU A N 1
ATOM 997 C CA . GLU A 1 127 ? 0.792 -14.839 8.441 1.00 94.38 127 GLU A CA 1
ATOM 998 C C . GLU A 1 127 ? 0.518 -13.433 7.887 1.00 94.38 127 GLU A C 1
ATOM 1000 O O . GLU A 1 127 ? 0.357 -13.254 6.680 1.00 94.38 127 GLU A O 1
ATOM 1005 N N . ILE A 1 128 ? 0.523 -12.421 8.760 1.00 95.38 128 ILE A N 1
ATOM 1006 C CA . ILE A 1 128 ? 0.318 -11.025 8.361 1.00 95.38 128 ILE A CA 1
ATOM 1007 C C . ILE A 1 128 ? 1.471 -10.537 7.476 1.00 95.38 128 ILE A C 1
ATOM 1009 O O . ILE A 1 128 ? 1.226 -9.897 6.455 1.00 95.38 128 ILE A O 1
ATOM 1013 N N . ALA A 1 129 ? 2.722 -10.832 7.844 1.00 95.62 129 ALA A N 1
ATOM 1014 C CA . ALA A 1 129 ? 3.886 -10.455 7.047 1.00 95.62 129 ALA A CA 1
ATOM 1015 C C . ALA A 1 129 ? 3.829 -11.081 5.646 1.00 95.62 129 ALA A C 1
ATOM 1017 O O . ALA A 1 129 ? 4.016 -10.377 4.659 1.00 95.62 129 ALA A O 1
ATOM 1018 N N . ASP A 1 130 ? 3.494 -12.367 5.545 1.00 94.38 130 ASP A N 1
ATOM 1019 C CA . ASP A 1 130 ? 3.364 -13.082 4.275 1.00 94.38 130 ASP A CA 1
ATOM 1020 C C . ASP A 1 130 ? 2.225 -12.504 3.417 1.00 94.38 130 ASP A C 1
ATOM 1022 O O . ASP A 1 130 ? 2.369 -12.369 2.200 1.00 94.38 130 ASP A O 1
ATOM 1026 N N . ALA A 1 131 ? 1.105 -12.111 4.033 1.00 93.31 131 ALA A N 1
ATOM 1027 C CA . ALA A 1 131 ? -0.005 -11.459 3.340 1.00 93.31 131 ALA A CA 1
ATOM 1028 C C . ALA A 1 131 ? 0.373 -10.063 2.809 1.00 93.31 131 ALA A C 1
ATOM 1030 O O . ALA A 1 131 ? 0.100 -9.760 1.644 1.00 93.31 131 ALA A O 1
ATOM 1031 N N . ILE A 1 132 ? 1.032 -9.238 3.633 1.00 93.88 132 ILE A N 1
ATOM 1032 C CA . ILE A 1 132 ? 1.528 -7.909 3.238 1.00 93.88 132 ILE A CA 1
ATOM 1033 C C . ILE A 1 132 ? 2.572 -8.042 2.131 1.00 93.88 132 ILE A C 1
ATOM 1035 O O . ILE A 1 132 ? 2.517 -7.309 1.153 1.00 93.88 132 ILE A O 1
ATOM 1039 N N . ASN A 1 133 ? 3.507 -8.984 2.244 1.00 93.19 133 ASN A N 1
ATOM 1040 C CA . ASN A 1 133 ? 4.600 -9.135 1.284 1.00 93.19 133 ASN A CA 1
ATOM 1041 C C . ASN A 1 133 ? 4.114 -9.629 -0.076 1.00 93.19 133 ASN A C 1
ATOM 1043 O O . ASN A 1 133 ? 4.606 -9.163 -1.099 1.00 93.19 133 ASN A O 1
ATOM 1047 N N . ARG A 1 134 ? 3.127 -10.531 -0.092 1.00 92.19 134 ARG A N 1
ATOM 1048 C CA . ARG A 1 134 ? 2.511 -11.030 -1.325 1.00 92.19 134 ARG A CA 1
ATOM 1049 C C . ARG A 1 134 ? 1.810 -9.911 -2.091 1.00 92.19 134 ARG A C 1
ATOM 1051 O O . ARG A 1 134 ? 2.180 -9.632 -3.224 1.00 92.19 134 ARG A O 1
ATOM 1058 N N . LYS A 1 135 ? 0.880 -9.209 -1.434 1.00 89.81 135 LYS A N 1
ATOM 1059 C CA . LYS A 1 135 ? 0.188 -8.054 -2.031 1.00 89.81 135 LYS A CA 1
ATOM 1060 C C . LYS A 1 135 ? 1.154 -6.906 -2.338 1.00 89.81 135 LYS A C 1
ATOM 1062 O O . LYS A 1 135 ? 1.008 -6.210 -3.332 1.00 89.81 135 LYS A O 1
ATOM 1067 N N . GLY A 1 136 ? 2.157 -6.701 -1.492 1.00 87.25 136 GLY A N 1
ATOM 1068 C CA . GLY A 1 136 ? 3.172 -5.670 -1.669 1.00 87.25 136 GLY A CA 1
ATOM 1069 C C . GLY A 1 136 ? 4.020 -5.892 -2.916 1.00 87.25 136 GLY A C 1
ATOM 1070 O O . GLY A 1 136 ? 4.282 -4.933 -3.635 1.00 87.25 136 GLY A O 1
ATOM 1071 N N . ALA A 1 137 ? 4.399 -7.138 -3.209 1.00 86.62 137 ALA A N 1
ATOM 1072 C CA . ALA A 1 137 ? 5.135 -7.477 -4.424 1.00 86.62 137 ALA A CA 1
ATOM 1073 C C . ALA A 1 137 ? 4.328 -7.142 -5.691 1.00 86.62 137 ALA A C 1
ATOM 1075 O O . ALA A 1 137 ? 4.879 -6.546 -6.614 1.00 86.62 137 ALA A O 1
ATOM 1076 N N . GLU A 1 138 ? 3.020 -7.428 -5.699 1.00 87.06 138 GLU A N 1
ATOM 1077 C CA . GLU A 1 138 ? 2.100 -7.048 -6.787 1.00 87.06 138 GLU A CA 1
ATOM 1078 C C . GLU A 1 138 ? 2.034 -5.521 -6.983 1.00 87.06 138 GLU A C 1
ATOM 1080 O O . GLU A 1 138 ? 1.915 -5.039 -8.106 1.00 87.06 138 GLU A O 1
ATOM 1085 N N . MET A 1 139 ? 2.178 -4.752 -5.898 1.00 83.44 139 MET A N 1
ATOM 1086 C CA . MET A 1 139 ? 2.156 -3.281 -5.893 1.00 83.44 139 MET A CA 1
ATOM 1087 C C . MET A 1 139 ? 3.547 -2.640 -6.070 1.00 83.44 139 MET A C 1
ATOM 1089 O O . MET A 1 139 ? 3.702 -1.425 -5.924 1.00 83.44 139 MET A O 1
ATOM 1093 N N . GLY A 1 140 ? 4.584 -3.435 -6.356 1.00 79.00 140 GLY A N 1
ATOM 1094 C CA . GLY A 1 140 ? 5.949 -2.950 -6.573 1.00 79.00 140 GLY A CA 1
ATOM 1095 C C . GLY A 1 140 ? 6.707 -2.544 -5.301 1.00 79.00 140 GLY A C 1
ATOM 1096 O O . GLY A 1 140 ? 7.716 -1.841 -5.388 1.00 79.00 140 GLY A O 1
ATOM 1097 N N . ILE A 1 141 ? 6.260 -2.971 -4.114 1.00 82.88 141 ILE A N 1
ATOM 1098 C CA . ILE A 1 141 ? 7.015 -2.799 -2.867 1.00 82.88 141 ILE A CA 1
ATOM 1099 C C . ILE A 1 141 ? 8.270 -3.671 -2.943 1.00 82.88 141 ILE A C 1
ATOM 1101 O O . ILE A 1 141 ? 8.220 -4.894 -2.848 1.00 82.88 141 ILE A O 1
ATOM 1105 N N . GLN A 1 142 ? 9.426 -3.025 -3.071 1.00 72.94 142 GLN A N 1
ATOM 1106 C CA . GLN A 1 142 ? 10.701 -3.707 -3.316 1.00 72.94 142 GLN A CA 1
ATOM 1107 C C . GLN A 1 142 ? 11.194 -4.556 -2.137 1.00 72.94 142 GLN A C 1
ATOM 1109 O O . GLN A 1 142 ? 12.017 -5.451 -2.313 1.00 72.94 142 GLN A O 1
ATOM 1114 N N . ARG A 1 143 ? 10.752 -4.253 -0.910 1.00 78.25 143 ARG A N 1
ATOM 1115 C CA . ARG A 1 143 ? 11.218 -4.940 0.299 1.00 78.25 143 ARG A CA 1
ATOM 1116 C C . ARG A 1 143 ? 10.059 -5.291 1.216 1.00 78.25 143 ARG A C 1
ATOM 1118 O O . ARG A 1 143 ? 9.418 -4.394 1.763 1.00 78.25 143 ARG A O 1
ATOM 1125 N N . GLY A 1 144 ? 9.895 -6.583 1.484 1.00 84.50 144 GLY A N 1
ATOM 1126 C CA . GLY A 1 144 ? 8.893 -7.095 2.414 1.00 84.50 144 GLY A CA 1
ATOM 1127 C C . GLY A 1 144 ? 9.139 -6.725 3.884 1.00 84.50 144 GLY A C 1
ATOM 1128 O O . GLY A 1 144 ? 10.256 -6.378 4.290 1.00 84.50 144 GLY A O 1
ATOM 1129 N N . ARG A 1 145 ? 8.081 -6.783 4.691 1.00 91.50 145 ARG A N 1
ATOM 1130 C CA . ARG A 1 145 ? 8.078 -6.640 6.149 1.00 91.50 145 ARG A CA 1
ATOM 1131 C C . ARG A 1 145 ? 8.384 -7.974 6.817 1.00 91.50 145 ARG A C 1
ATOM 1133 O O . ARG A 1 145 ? 7.950 -9.021 6.345 1.00 91.50 145 ARG A O 1
ATOM 1140 N N . THR A 1 146 ? 9.118 -7.931 7.926 1.00 91.44 146 THR A N 1
ATOM 1141 C CA . THR A 1 146 ? 9.358 -9.126 8.749 1.00 91.44 146 THR A CA 1
ATOM 1142 C C . THR A 1 146 ? 8.250 -9.304 9.797 1.00 91.44 146 THR A C 1
ATOM 1144 O O . THR A 1 146 ? 7.589 -8.321 10.159 1.00 91.44 146 THR A O 1
ATOM 1147 N N . PRO A 1 147 ? 8.058 -10.520 10.338 1.00 93.06 147 PRO A N 1
ATOM 1148 C CA . PRO A 1 147 ? 7.096 -10.769 11.415 1.00 93.06 147 PRO A CA 1
ATOM 1149 C C . PRO A 1 147 ? 7.308 -9.857 12.638 1.00 93.06 147 PRO A C 1
ATOM 1151 O O . PRO A 1 147 ? 6.360 -9.307 13.199 1.00 93.06 147 PRO A O 1
ATOM 1154 N N . GLU A 1 148 ? 8.562 -9.612 13.018 1.00 91.06 148 GLU A N 1
ATOM 1155 C CA . GLU A 1 148 ? 8.921 -8.754 14.151 1.00 91.06 148 GLU A CA 1
ATOM 1156 C C . GLU A 1 148 ? 8.522 -7.296 13.894 1.00 91.06 148 GLU A C 1
ATOM 1158 O O . GLU A 1 148 ? 8.003 -6.617 14.784 1.00 91.06 148 GLU A O 1
ATOM 1163 N N . GLN A 1 149 ? 8.710 -6.818 12.659 1.00 90.81 149 GLN A N 1
ATOM 1164 C CA . GLN A 1 149 ? 8.296 -5.477 12.251 1.00 90.81 149 GLN A CA 1
ATOM 1165 C C . GLN A 1 149 ? 6.774 -5.321 12.311 1.00 90.81 149 GLN A C 1
ATOM 1167 O O . GLN A 1 149 ? 6.291 -4.290 12.782 1.00 90.81 149 GLN A O 1
ATOM 1172 N N . VAL A 1 150 ? 6.024 -6.339 11.879 1.00 95.19 150 VAL A N 1
ATOM 1173 C CA . VAL A 1 150 ? 4.559 -6.374 11.999 1.00 95.19 150 VAL A CA 1
ATOM 1174 C C . VAL A 1 150 ? 4.137 -6.306 13.464 1.00 95.19 150 VAL A C 1
ATOM 1176 O O . VAL A 1 150 ? 3.344 -5.440 13.833 1.00 95.19 150 VAL A O 1
ATOM 1179 N N . GLY A 1 151 ? 4.709 -7.153 14.323 1.00 93.75 151 GLY A N 1
ATOM 1180 C CA . GLY A 1 151 ? 4.401 -7.153 15.754 1.00 93.75 151 GLY A CA 1
ATOM 1181 C C . GLY A 1 151 ? 4.671 -5.802 16.423 1.00 93.75 151 GLY A C 1
ATOM 1182 O O . GLY A 1 151 ? 3.835 -5.297 17.180 1.00 93.75 151 GLY A O 1
ATOM 1183 N N . ALA A 1 152 ? 5.809 -5.181 16.102 1.00 92.62 152 ALA A N 1
ATOM 1184 C CA . ALA A 1 152 ? 6.159 -3.850 16.588 1.00 92.62 152 ALA A CA 1
ATOM 1185 C C . ALA A 1 152 ? 5.175 -2.776 16.093 1.00 92.62 152 ALA A C 1
ATOM 1187 O O . ALA A 1 152 ? 4.766 -1.909 16.868 1.00 92.62 152 ALA A O 1
ATOM 1188 N N . LYS A 1 153 ? 4.750 -2.844 14.824 1.00 95.06 153 LYS A N 1
ATOM 1189 C CA . LYS A 1 153 ? 3.801 -1.884 14.247 1.00 95.06 153 LYS A CA 1
ATOM 1190 C C . LYS A 1 153 ? 2.409 -2.008 14.860 1.00 95.06 153 LYS A C 1
ATOM 1192 O O . LYS A 1 153 ? 1.832 -0.979 15.200 1.00 95.06 153 LYS A O 1
ATOM 1197 N N . ILE A 1 154 ? 1.896 -3.223 15.061 1.00 94.44 154 ILE A N 1
ATOM 1198 C CA . ILE A 1 154 ? 0.606 -3.429 15.741 1.00 94.44 154 ILE A CA 1
ATOM 1199 C C . ILE A 1 154 ? 0.679 -2.904 17.180 1.00 94.44 154 ILE A C 1
ATOM 1201 O O . ILE A 1 154 ? -0.203 -2.167 17.609 1.00 94.44 154 ILE A O 1
ATOM 1205 N N . SER A 1 155 ? 1.763 -3.194 17.906 1.00 92.50 155 SER A N 1
ATOM 1206 C CA . SER A 1 155 ? 1.955 -2.686 19.275 1.00 92.50 155 SER A CA 1
ATOM 1207 C C . SER A 1 155 ? 1.975 -1.151 19.328 1.00 92.50 155 SER A C 1
ATOM 1209 O O . SER A 1 155 ? 1.390 -0.546 20.228 1.00 92.50 155 SER A O 1
ATOM 1211 N N . TRP A 1 156 ? 2.606 -0.509 18.338 1.00 94.38 156 TRP A N 1
ATOM 1212 C CA . TRP A 1 156 ? 2.586 0.946 18.180 1.00 94.38 156 TRP A CA 1
ATOM 1213 C C . TRP A 1 156 ? 1.178 1.479 17.877 1.00 94.38 156 TRP A C 1
ATOM 1215 O O . TRP A 1 156 ? 0.772 2.460 18.499 1.00 94.38 156 TRP A O 1
ATOM 1225 N N . ILE A 1 157 ? 0.419 0.823 16.987 1.00 94.88 157 ILE A N 1
ATOM 1226 C CA . ILE A 1 157 ? -0.985 1.161 16.687 1.00 94.88 157 ILE A CA 1
ATOM 1227 C C . ILE A 1 157 ? -1.826 1.105 17.968 1.00 94.88 157 ILE A C 1
ATOM 1229 O O . ILE A 1 157 ? -2.522 2.065 18.283 1.00 94.88 157 ILE A O 1
ATOM 1233 N N . GLU A 1 158 ? -1.717 0.027 18.748 1.00 92.88 158 GLU A N 1
ATOM 1234 C CA . GLU A 1 158 ? -2.456 -0.117 20.005 1.00 92.88 158 GLU A CA 1
ATOM 1235 C C . GLU A 1 158 ? -2.083 0.962 21.033 1.00 92.88 158 GLU A C 1
ATOM 1237 O O . GLU A 1 158 ? -2.956 1.475 21.734 1.00 92.88 158 GLU A O 1
ATOM 1242 N N . SER A 1 159 ? -0.796 1.318 21.140 1.00 92.19 159 SER A N 1
ATOM 1243 C CA . SER A 1 159 ? -0.350 2.407 22.022 1.00 92.19 159 SER A CA 1
ATOM 1244 C C . SER A 1 159 ? -0.943 3.740 21.590 1.00 92.19 159 SER A C 1
ATOM 1246 O O . SER A 1 159 ? -1.560 4.429 22.400 1.00 92.19 159 SER A O 1
ATOM 1248 N N . LYS A 1 160 ? -0.831 4.073 20.298 1.00 93.00 160 LYS A N 1
ATOM 1249 C CA . LYS A 1 160 ? -1.355 5.324 19.744 1.00 93.00 160 LYS A CA 1
ATOM 1250 C C . LYS A 1 160 ? -2.863 5.429 19.873 1.00 93.00 160 LYS A C 1
ATOM 1252 O O . LYS A 1 160 ? -3.367 6.505 20.190 1.00 93.00 160 LYS A O 1
ATOM 1257 N N . PHE A 1 161 ? -3.569 4.320 19.689 1.00 94.25 161 PHE A N 1
ATOM 1258 C CA . PHE A 1 161 ? -5.002 4.261 19.917 1.00 94.25 161 PHE A CA 1
ATOM 1259 C C . PHE A 1 161 ? -5.348 4.571 21.379 1.00 94.25 161 PHE A C 1
ATOM 1261 O O . PHE A 1 161 ? -6.175 5.443 21.626 1.00 94.25 161 PHE A O 1
ATOM 1268 N N . ARG A 1 162 ? -4.686 3.929 22.356 1.00 92.38 162 ARG A N 1
ATOM 1269 C CA . ARG A 1 162 ? -4.923 4.196 23.790 1.00 92.38 162 ARG A CA 1
ATOM 1270 C C . ARG A 1 162 ? -4.613 5.641 24.179 1.00 92.38 162 ARG A C 1
ATOM 1272 O O . ARG A 1 162 ? -5.420 6.257 24.864 1.00 92.38 162 ARG A O 1
ATOM 1279 N N . GLU A 1 163 ? -3.482 6.178 23.721 1.00 91.12 163 GLU A N 1
ATOM 1280 C CA . GLU A 1 163 ? -3.099 7.581 23.940 1.00 91.12 163 GLU A CA 1
ATOM 1281 C C . GLU A 1 163 ? -4.155 8.541 23.377 1.00 91.12 163 GLU A C 1
ATOM 1283 O O . GLU A 1 163 ? -4.557 9.495 24.040 1.00 91.12 163 GLU A O 1
ATOM 1288 N N . THR A 1 164 ? -4.635 8.269 22.160 1.00 92.06 164 THR A N 1
ATOM 1289 C CA . THR A 1 164 ? -5.652 9.097 21.502 1.00 92.06 164 THR A CA 1
ATOM 1290 C C . THR A 1 164 ? -6.995 8.985 22.213 1.00 92.06 164 THR A C 1
ATOM 1292 O O . THR A 1 164 ? -7.617 10.008 22.469 1.00 92.06 164 THR A O 1
ATOM 1295 N N . LYS A 1 165 ? -7.405 7.777 22.618 1.00 91.19 165 LYS A N 1
ATOM 1296 C CA . LYS A 1 165 ? -8.638 7.550 23.381 1.00 91.19 165 LYS A CA 1
ATOM 1297 C C . LYS A 1 165 ? -8.622 8.315 24.701 1.00 91.19 165 LYS A C 1
ATOM 1299 O O . LYS A 1 165 ? -9.540 9.079 24.975 1.00 91.19 165 LYS A O 1
ATOM 1304 N N . GLN A 1 166 ? -7.537 8.188 25.463 1.00 89.81 166 GLN A N 1
ATOM 1305 C CA . GLN A 1 166 ? -7.351 8.927 26.710 1.00 89.81 166 GLN A CA 1
ATOM 1306 C C . GLN A 1 166 ? -7.393 10.443 26.477 1.00 89.81 166 GLN A C 1
ATOM 1308 O O . GLN A 1 166 ? -7.951 11.183 27.286 1.00 89.81 166 GLN A O 1
ATOM 1313 N N . TRP A 1 167 ? -6.807 10.925 25.381 1.00 91.81 167 TRP A N 1
ATOM 1314 C CA . TRP A 1 167 ? -6.866 12.340 25.038 1.00 91.81 167 TRP A CA 1
ATOM 1315 C C . TRP A 1 167 ? -8.291 12.791 24.697 1.00 91.81 167 TRP A C 1
ATOM 1317 O O . TRP A 1 167 ? -8.722 13.821 25.212 1.00 91.81 167 TRP A O 1
ATOM 1327 N N . VAL A 1 168 ? -9.027 12.021 23.885 1.00 88.75 168 VAL A N 1
ATOM 1328 C CA . VAL A 1 168 ? -10.424 12.302 23.507 1.00 88.75 168 VAL A CA 1
ATOM 1329 C C . VAL A 1 168 ? -11.321 12.368 24.746 1.00 88.75 168 VAL A C 1
ATOM 1331 O O . VAL A 1 168 ? -12.102 13.308 24.872 1.00 88.75 168 VAL A O 1
ATOM 1334 N N . GLU A 1 169 ? -11.165 11.424 25.676 1.00 87.31 169 GLU A N 1
ATOM 1335 C CA . GLU A 1 169 ? -11.964 11.336 26.906 1.00 87.31 169 GLU A CA 1
ATOM 1336 C C . GLU A 1 169 ? -11.684 12.477 27.897 1.00 87.31 169 GLU A C 1
ATOM 1338 O O . GLU A 1 169 ? -12.605 12.915 28.575 1.00 87.31 169 GLU A O 1
ATOM 1343 N N . ASN A 1 170 ? -10.445 12.981 27.975 1.00 86.88 170 ASN A N 1
ATOM 1344 C CA . ASN A 1 170 ? -10.067 13.998 28.967 1.00 86.88 170 ASN A CA 1
ATOM 1345 C C . ASN A 1 170 ? -10.021 15.420 28.389 1.00 86.88 170 ASN A C 1
ATOM 1347 O O . ASN A 1 170 ? -10.712 16.323 28.844 1.00 86.88 170 ASN A O 1
ATOM 1351 N N . THR A 1 171 ? -9.154 15.647 27.402 1.00 82.69 171 THR A N 1
ATOM 1352 C CA . THR A 1 171 ? -8.900 16.981 26.830 1.00 82.69 171 THR A CA 1
ATOM 1353 C C . THR A 1 171 ? -9.811 17.264 25.640 1.00 82.69 171 THR A C 1
ATOM 1355 O O . THR A 1 171 ? -10.143 18.415 25.361 1.00 82.69 171 THR A O 1
ATOM 1358 N N . GLY A 1 172 ? -10.206 16.212 24.925 1.00 77.19 172 GLY A N 1
ATOM 1359 C CA . GLY A 1 172 ? -10.984 16.306 23.703 1.00 77.19 172 GLY A CA 1
ATOM 1360 C C . GLY A 1 172 ? -12.416 16.777 23.920 1.00 77.19 172 GLY A C 1
ATOM 1361 O O . GLY A 1 172 ? -12.933 17.450 23.040 1.00 77.19 172 GLY A O 1
ATOM 1362 N N . GLN A 1 173 ? -13.026 16.507 25.080 1.00 79.56 173 GLN A N 1
ATOM 1363 C CA . GLN A 1 173 ? -14.414 16.896 25.370 1.00 79.56 173 GLN A CA 1
ATOM 1364 C C . GLN A 1 173 ? -14.642 18.405 25.229 1.00 79.56 173 GLN A C 1
ATOM 1366 O O . GLN A 1 173 ? -15.508 18.825 24.469 1.00 79.56 173 GLN A O 1
ATOM 1371 N N . ARG A 1 174 ? -13.791 19.224 25.854 1.00 79.44 174 ARG A N 1
ATOM 1372 C CA . ARG A 1 174 ? -13.903 20.686 25.762 1.00 79.44 174 ARG A CA 1
ATOM 1373 C C . ARG A 1 174 ? -13.687 21.201 24.337 1.00 79.44 174 ARG A C 1
ATOM 1375 O O . ARG A 1 174 ? -14.415 22.062 23.865 1.00 79.44 174 ARG A O 1
ATOM 1382 N N . ILE A 1 175 ? -12.704 20.646 23.627 1.00 80.50 175 ILE A N 1
ATOM 1383 C CA . ILE A 1 175 ? -12.425 21.040 22.238 1.00 80.50 175 ILE A CA 1
ATOM 1384 C C . ILE A 1 175 ? -13.596 20.641 21.332 1.00 80.50 175 ILE A C 1
ATOM 1386 O O . ILE A 1 175 ? -13.976 21.414 20.461 1.00 80.50 175 ILE A O 1
ATOM 1390 N N . ARG A 1 176 ? -14.178 19.456 21.541 1.00 84.19 176 ARG A N 1
ATOM 1391 C CA . ARG A 1 176 ? -15.339 18.945 20.802 1.00 84.19 176 ARG A CA 1
ATOM 1392 C C . ARG A 1 176 ? -16.552 19.863 20.948 1.00 84.19 176 ARG A C 1
ATOM 1394 O O . ARG A 1 176 ? -17.221 20.118 19.951 1.00 84.19 176 ARG A O 1
ATOM 1401 N N . GLU A 1 177 ? -16.803 20.375 22.150 1.00 81.12 177 GLU A N 1
ATOM 1402 C CA . GLU A 1 177 ? -17.866 21.354 22.413 1.00 81.12 177 GLU A CA 1
ATOM 1403 C C . GLU A 1 177 ? -17.624 22.688 21.684 1.00 81.12 177 GLU A C 1
ATOM 1405 O O . GLU A 1 177 ? -18.570 23.298 21.196 1.00 81.12 177 GLU A O 1
ATOM 1410 N N . GLU A 1 178 ? -16.363 23.117 21.551 1.00 81.88 178 GLU A N 1
ATOM 1411 C CA . GLU A 1 178 ? -15.989 24.393 20.924 1.00 81.88 178 GLU A CA 1
ATOM 1412 C C . GLU A 1 178 ? -16.036 24.368 19.382 1.00 81.88 178 GLU A C 1
ATOM 1414 O O . GLU A 1 178 ? -16.446 25.352 18.768 1.00 81.88 178 GLU A O 1
ATOM 1419 N N . ILE A 1 179 ? -15.604 23.275 18.736 1.00 83.00 179 ILE A N 1
ATOM 1420 C CA . ILE A 1 179 ? -15.444 23.213 17.262 1.00 83.00 179 ILE A CA 1
ATOM 1421 C C . ILE A 1 179 ? -16.478 22.332 16.545 1.00 83.00 179 ILE A C 1
ATOM 1423 O O . ILE A 1 179 ? -16.492 22.283 15.310 1.00 83.00 179 ILE A O 1
ATOM 1427 N N . GLY A 1 180 ? -17.326 21.633 17.303 1.00 81.62 180 GLY A N 1
ATOM 1428 C CA . GLY A 1 180 ? -18.315 20.686 16.794 1.00 81.62 180 GLY A CA 1
ATOM 1429 C C . GLY A 1 180 ? -17.738 19.309 16.433 1.00 81.62 180 GLY A C 1
ATOM 1430 O O . GLY A 1 180 ? -16.542 19.144 16.187 1.00 81.62 180 GLY A O 1
ATOM 1431 N N . GLU A 1 181 ? -18.611 18.295 16.383 1.00 82.19 181 GLU A N 1
ATOM 1432 C CA . GLU A 1 181 ? -18.220 16.878 16.258 1.00 82.19 181 GLU A CA 1
ATOM 1433 C C . GLU A 1 181 ? -17.442 16.568 14.968 1.00 82.19 181 GLU A C 1
ATOM 1435 O O . GLU A 1 181 ? -16.450 15.844 15.011 1.00 82.19 181 GLU A O 1
ATOM 1440 N N . GLN A 1 182 ? -17.850 17.127 13.824 1.00 79.81 182 GLN A N 1
ATOM 1441 C CA . GLN A 1 182 ? -17.206 16.843 12.535 1.00 79.81 182 GLN A CA 1
ATOM 1442 C C . GLN A 1 182 ? -15.766 17.381 12.488 1.00 79.81 182 GLN A C 1
ATOM 1444 O O . GLN A 1 182 ? -14.831 16.634 12.200 1.00 79.81 182 GLN A O 1
ATOM 1449 N N . SER A 1 183 ? -15.569 18.647 12.867 1.00 85.06 183 SER A N 1
ATOM 1450 C CA . SER A 1 183 ? -14.244 19.275 12.949 1.00 85.06 183 SER A CA 1
ATOM 1451 C C . SER A 1 183 ? -13.360 18.604 14.006 1.00 85.06 183 SER A C 1
ATOM 1453 O O . SER A 1 183 ? -12.140 18.521 13.853 1.00 85.06 183 SER A O 1
ATOM 1455 N N . PHE A 1 184 ? -13.965 18.103 15.088 1.00 87.44 184 PHE A N 1
ATOM 1456 C CA . PHE A 1 184 ? -13.258 17.346 16.114 1.00 87.44 184 PHE A CA 1
ATOM 1457 C C . PHE A 1 184 ? -12.728 16.013 15.585 1.00 87.44 184 PHE A C 1
ATOM 1459 O O . PHE A 1 184 ? -11.562 15.690 15.827 1.00 87.44 184 PHE A O 1
ATOM 1466 N N . LYS A 1 185 ? -13.540 15.273 14.820 1.00 87.81 185 LYS A N 1
ATOM 1467 C CA . LYS A 1 185 ? -13.106 14.015 14.201 1.00 87.81 185 LYS A CA 1
ATOM 1468 C C . LYS A 1 185 ? -11.919 14.226 13.264 1.00 87.81 185 LYS A C 1
ATOM 1470 O O . LYS A 1 185 ? -10.890 13.571 13.423 1.00 87.81 185 LYS A O 1
ATOM 1475 N N . GLU A 1 186 ? -12.014 15.211 12.372 1.00 87.75 186 GLU A N 1
ATOM 1476 C CA . GLU A 1 186 ? -10.926 15.569 11.452 1.00 87.75 186 GLU A CA 1
ATOM 1477 C C . GLU A 1 186 ? -9.648 15.972 12.200 1.00 87.75 186 GLU A C 1
ATOM 1479 O O . GLU A 1 186 ? -8.540 15.582 11.822 1.00 87.75 186 GLU A O 1
ATOM 1484 N N . LYS A 1 187 ? -9.785 16.714 13.306 1.00 88.56 187 LYS A N 1
ATOM 1485 C CA . LYS A 1 187 ? -8.652 17.098 14.154 1.00 88.56 187 LYS A CA 1
ATOM 1486 C C . LYS A 1 187 ? -7.973 15.886 14.786 1.00 88.56 187 LYS A C 1
ATOM 1488 O O . LYS A 1 187 ? -6.745 15.808 14.786 1.00 88.56 187 LYS A O 1
ATOM 1493 N N . VAL A 1 188 ? -8.741 14.933 15.310 1.00 90.25 188 VAL A N 1
ATOM 1494 C CA . VAL A 1 188 ? -8.198 13.695 15.889 1.00 90.25 188 VAL A CA 1
ATOM 1495 C C . VAL A 1 188 ? -7.441 12.889 14.834 1.00 90.25 188 VAL A C 1
ATOM 1497 O O . VAL A 1 188 ? -6.307 12.472 15.081 1.00 90.25 188 VAL A O 1
ATOM 1500 N N . GLU A 1 189 ? -8.017 12.718 13.646 1.00 90.31 189 GLU A N 1
ATOM 1501 C CA . GLU A 1 189 ? -7.383 11.959 12.565 1.00 90.31 189 GLU A CA 1
ATOM 1502 C C . GLU A 1 189 ? -6.103 12.633 12.056 1.00 90.31 189 GLU A C 1
ATOM 1504 O O . GLU A 1 189 ? -5.088 11.969 11.833 1.00 90.31 189 GLU A O 1
ATOM 1509 N N . LYS A 1 190 ? -6.115 13.962 11.929 1.00 88.50 190 LYS A N 1
ATOM 1510 C CA . LYS A 1 190 ? -4.984 14.732 11.404 1.00 88.50 190 LYS A CA 1
ATOM 1511 C C . LYS A 1 190 ? -3.853 14.922 12.414 1.00 88.50 190 LYS A C 1
ATOM 1513 O O . LYS A 1 190 ? -2.684 14.844 12.040 1.00 88.50 190 LYS A O 1
ATOM 1518 N N . GLU A 1 191 ? -4.175 15.206 13.675 1.00 88.75 191 GLU A N 1
ATOM 1519 C CA . GLU A 1 191 ? -3.187 15.630 14.678 1.00 88.75 191 GLU A CA 1
ATOM 1520 C C . GLU A 1 191 ? -2.780 14.525 15.655 1.00 88.75 191 GLU A C 1
ATOM 1522 O O . GLU A 1 191 ? -1.730 14.630 16.293 1.00 88.75 191 GLU A O 1
ATOM 1527 N N . ARG A 1 192 ? -3.595 13.475 15.818 1.00 90.44 192 ARG A N 1
ATOM 1528 C CA . ARG A 1 192 ? -3.352 12.432 16.826 1.00 90.44 192 ARG A CA 1
ATOM 1529 C C . ARG A 1 192 ? -3.108 11.082 16.190 1.00 90.44 192 ARG A C 1
ATOM 1531 O O . ARG A 1 192 ? -1.999 10.549 16.275 1.00 90.44 192 ARG A O 1
ATOM 1538 N N . PHE A 1 193 ? -4.139 10.525 15.571 1.00 92.56 193 PHE A N 1
ATOM 1539 C CA . PHE A 1 193 ? -4.067 9.199 14.994 1.00 92.56 193 PHE A CA 1
ATOM 1540 C C . PHE A 1 193 ? -5.107 9.024 13.893 1.00 92.56 193 PHE A C 1
ATOM 1542 O O . PHE A 1 193 ? -6.296 8.875 14.157 1.00 92.56 193 PHE A O 1
ATOM 1549 N N . LYS A 1 194 ? -4.625 8.967 12.650 1.00 93.25 194 LYS A N 1
ATOM 1550 C CA . LYS A 1 194 ? -5.455 8.860 11.442 1.00 93.25 194 LYS A CA 1
ATOM 1551 C C . LYS A 1 194 ? -6.396 7.655 11.386 1.00 93.25 194 LYS A C 1
ATOM 1553 O O . LYS A 1 194 ? -7.384 7.718 10.676 1.00 93.25 194 LYS A O 1
ATOM 1558 N N . HIS A 1 195 ? -6.116 6.580 12.128 1.00 93.00 195 HIS A N 1
ATOM 1559 C CA . HIS A 1 195 ? -6.965 5.377 12.140 1.00 93.00 195 HIS A CA 1
ATOM 1560 C C . HIS A 1 195 ? -7.801 5.253 13.410 1.00 93.00 195 HIS A C 1
ATOM 1562 O O . HIS A 1 195 ? -8.271 4.160 13.715 1.00 93.00 195 HIS A O 1
ATOM 1568 N N . PHE A 1 196 ? -7.940 6.331 14.187 1.00 92.75 196 PHE A N 1
ATOM 1569 C CA . PHE A 1 196 ? -8.614 6.279 15.480 1.00 92.75 196 PHE A CA 1
ATOM 1570 C C . PHE A 1 196 ? -10.058 5.789 15.348 1.00 92.75 196 PHE A C 1
ATOM 1572 O O . PHE A 1 196 ? -10.372 4.716 15.854 1.00 92.75 196 PHE A O 1
ATOM 1579 N N . TYR A 1 197 ? -10.905 6.508 14.611 1.00 91.06 197 TYR A N 1
ATOM 1580 C CA . TYR A 1 197 ? -12.311 6.123 14.449 1.00 91.06 197 TYR A CA 1
ATOM 1581 C C . TYR A 1 197 ? -12.482 4.847 13.624 1.00 91.06 197 TYR A C 1
ATOM 1583 O O . TYR A 1 197 ? -13.370 4.049 13.903 1.00 91.06 197 TYR A O 1
ATOM 1591 N N . THR A 1 198 ? -11.585 4.599 12.668 1.00 91.88 198 THR A N 1
ATOM 1592 C CA . THR A 1 198 ? -11.564 3.362 11.875 1.00 91.88 198 THR A CA 1
ATOM 1593 C C . THR A 1 198 ? -11.364 2.117 12.743 1.00 91.88 198 THR A C 1
ATOM 1595 O O . THR A 1 198 ? -12.016 1.101 12.527 1.00 91.88 198 THR A O 1
ATOM 1598 N N . LEU A 1 199 ? -10.471 2.178 13.737 1.00 91.38 199 LEU A N 1
ATOM 1599 C CA . LEU A 1 199 ? -10.142 1.033 14.594 1.00 91.38 199 LEU A CA 1
ATOM 1600 C C . LEU A 1 199 ? -10.956 0.976 15.893 1.00 91.38 199 LEU A C 1
ATOM 1602 O O . LEU A 1 199 ? -10.945 -0.056 16.567 1.00 91.38 199 LEU A O 1
ATOM 1606 N N . GLU A 1 200 ? -11.654 2.052 16.260 1.00 90.44 200 GLU A N 1
ATOM 1607 C CA . GLU A 1 200 ? -12.423 2.142 17.504 1.00 90.44 200 GLU A CA 1
ATOM 1608 C C . GLU A 1 200 ? -13.429 0.991 17.695 1.00 90.44 200 GLU A C 1
ATOM 1610 O O . GLU A 1 200 ? -13.363 0.347 18.750 1.00 90.44 200 GLU A O 1
ATOM 1615 N N . PRO A 1 201 ? -14.263 0.625 16.698 1.00 85.56 201 PRO A N 1
ATOM 1616 C CA . PRO A 1 201 ? -15.230 -0.467 16.845 1.00 85.56 201 PRO A CA 1
ATOM 1617 C C . PRO A 1 201 ? -14.586 -1.822 17.168 1.00 85.56 201 PRO A C 1
ATOM 1619 O O . PRO A 1 201 ? -15.194 -2.681 17.802 1.00 85.56 201 PRO A O 1
ATOM 1622 N N . ILE A 1 202 ? -13.334 -2.025 16.759 1.00 86.44 202 ILE A N 1
ATOM 1623 C CA . ILE A 1 202 ? -12.645 -3.317 16.859 1.00 86.44 202 ILE A CA 1
ATOM 1624 C C . ILE A 1 202 ? -11.800 -3.397 18.124 1.00 86.44 202 ILE A C 1
ATOM 1626 O O . ILE A 1 202 ? -11.753 -4.432 18.789 1.00 86.44 202 ILE A O 1
ATOM 1630 N N . ILE A 1 203 ? -11.127 -2.302 18.481 1.00 83.06 203 ILE A N 1
ATOM 1631 C CA . ILE A 1 203 ? -10.253 -2.287 19.653 1.00 83.06 203 ILE A CA 1
ATOM 1632 C C . ILE A 1 203 ? -11.084 -2.220 20.941 1.00 83.06 203 ILE A C 1
ATOM 1634 O O . ILE A 1 203 ? -10.753 -2.899 21.915 1.00 83.06 203 ILE A O 1
ATOM 1638 N N . VAL A 1 204 ? -12.188 -1.465 20.956 1.00 70.75 204 VAL A N 1
ATOM 1639 C CA . VAL A 1 204 ? -13.029 -1.290 22.156 1.00 70.75 204 VAL A CA 1
ATOM 1640 C C . VAL A 1 204 ? -13.855 -2.538 22.491 1.00 70.75 204 VAL A C 1
ATOM 1642 O O . VAL A 1 204 ? -14.052 -2.831 23.669 1.00 70.75 204 VAL A O 1
ATOM 1645 N N . THR A 1 205 ? -14.262 -3.328 21.496 1.00 54.97 205 THR A N 1
ATOM 1646 C CA . THR A 1 205 ? -15.040 -4.570 21.692 1.00 54.97 205 THR A CA 1
ATOM 1647 C C . THR A 1 205 ? -14.224 -5.728 22.288 1.00 54.97 205 THR A C 1
ATOM 1649 O O . THR A 1 205 ? -14.779 -6.762 22.660 1.00 54.97 205 THR A O 1
ATOM 1652 N N . SER A 1 206 ? -12.908 -5.560 22.461 1.00 51.72 206 SER A N 1
ATOM 1653 C CA . SER A 1 206 ? -12.027 -6.546 23.097 1.00 51.72 206 SER A CA 1
ATOM 1654 C C . SER A 1 206 ? -11.701 -6.157 24.553 1.00 51.72 206 SER A C 1
ATOM 1656 O O . SER A 1 206 ? -10.832 -5.332 24.834 1.00 51.72 206 SER A O 1
ATOM 1658 N N . ARG A 1 207 ? -12.442 -6.731 25.514 1.00 44.72 207 ARG A N 1
ATOM 1659 C CA . ARG A 1 207 ? -12.315 -6.471 26.968 1.00 44.72 207 ARG A CA 1
ATOM 1660 C C . ARG A 1 207 ? -10.857 -6.577 27.480 1.00 44.72 207 ARG A C 1
ATOM 1662 O O . ARG A 1 207 ? -10.162 -7.531 27.127 1.00 44.72 207 ARG A O 1
ATOM 1669 N N . PRO A 1 208 ? -10.402 -5.701 28.399 1.00 40.03 208 PRO A N 1
ATOM 1670 C CA . PRO A 1 208 ? -9.149 -5.902 29.131 1.00 40.03 208 PRO A CA 1
ATOM 1671 C C . PRO A 1 208 ? -9.288 -7.000 30.213 1.00 40.03 208 PRO A C 1
ATOM 1673 O O . PRO A 1 208 ? -10.384 -7.194 30.748 1.00 40.03 208 PRO A O 1
ATOM 1676 N N . PRO A 1 209 ? -8.203 -7.710 30.590 1.00 45.03 209 PRO A N 1
ATOM 1677 C CA . PRO A 1 209 ? -8.251 -8.712 31.653 1.00 45.03 209 PRO A CA 1
ATOM 1678 C C . PRO A 1 209 ? -8.433 -8.050 33.028 1.00 45.03 209 PRO A C 1
ATOM 1680 O O . PRO A 1 209 ? -7.730 -7.102 33.383 1.00 45.03 209 PRO A O 1
ATOM 1683 N N . LYS A 1 210 ? -9.383 -8.568 33.817 1.00 39.69 210 LYS A N 1
ATOM 1684 C CA . LYS A 1 210 ? -9.643 -8.141 35.198 1.00 39.69 210 LYS A CA 1
ATOM 1685 C C . LYS A 1 210 ? -8.489 -8.585 36.100 1.00 39.69 210 LYS A C 1
ATOM 1687 O O . LYS A 1 210 ? -8.319 -9.775 36.329 1.00 39.69 210 LYS A O 1
ATOM 1692 N N . ASN A 1 211 ? -7.761 -7.634 36.676 1.00 41.50 211 ASN A N 1
ATOM 1693 C CA . ASN A 1 211 ? -6.987 -7.865 37.892 1.00 41.50 211 ASN A CA 1
ATOM 1694 C C . ASN A 1 211 ? -7.212 -6.691 38.851 1.00 41.50 211 ASN A C 1
ATOM 1696 O O . ASN A 1 211 ? -6.595 -5.637 38.725 1.00 41.50 211 ASN A O 1
ATOM 1700 N N . ARG A 1 212 ? -8.115 -6.874 39.818 1.00 39.00 212 ARG A N 1
ATOM 1701 C CA . ARG A 1 212 ? -8.137 -6.107 41.069 1.00 39.00 212 ARG A CA 1
ATOM 1702 C C . ARG A 1 212 ? -8.382 -7.092 42.205 1.00 39.00 212 ARG A C 1
ATOM 1704 O O . ARG A 1 212 ? -9.472 -7.641 42.322 1.00 39.00 212 ARG A O 1
ATOM 1711 N N . LYS A 1 213 ? -7.349 -7.324 43.017 1.00 42.72 213 LYS A N 1
ATOM 1712 C CA . LYS A 1 213 ? -7.487 -7.924 44.346 1.00 42.72 213 LYS A CA 1
ATOM 1713 C C . LYS A 1 213 ? -8.172 -6.885 45.238 1.00 42.72 213 LYS A C 1
ATOM 1715 O O . LYS A 1 213 ? -7.609 -5.819 45.460 1.00 42.72 213 LYS A O 1
ATOM 1720 N N . GLY A 1 214 ? -9.381 -7.184 45.697 1.00 34.38 214 GLY A N 1
ATOM 1721 C CA . GLY A 1 214 ? -10.127 -6.406 46.685 1.00 34.38 214 GLY A CA 1
ATOM 1722 C C . GLY A 1 214 ? -10.797 -7.366 47.665 1.00 34.38 214 GLY A C 1
ATOM 1723 O O . GLY A 1 214 ? -11.305 -8.399 47.239 1.00 34.38 214 GLY A O 1
ATOM 1724 N N . SER A 1 215 ? -10.698 -7.042 48.955 1.00 43.62 215 SER A N 1
ATOM 1725 C CA . SER A 1 215 ? -10.985 -7.886 50.124 1.00 43.62 215 SER A CA 1
ATOM 1726 C C . SER A 1 215 ? -12.355 -8.585 50.118 1.00 43.62 215 SER A C 1
ATOM 1728 O O . SER A 1 215 ? -13.342 -8.057 49.609 1.00 43.62 215 SER A O 1
ATOM 1730 N N . MET A 1 216 ? -12.399 -9.776 50.723 1.00 44.44 216 MET A N 1
ATOM 1731 C CA . MET A 1 216 ? -13.424 -10.817 50.556 1.00 44.44 216 MET A CA 1
ATOM 1732 C C . MET A 1 216 ? -14.715 -10.609 51.374 1.00 44.44 216 MET A C 1
ATOM 1734 O O . MET A 1 216 ? -15.607 -11.449 51.321 1.00 44.44 216 MET A O 1
ATOM 1738 N N . GLU A 1 217 ? -14.858 -9.500 52.102 1.00 43.66 217 GLU A N 1
ATOM 1739 C CA . GLU A 1 217 ? -15.896 -9.380 53.143 1.00 43.66 217 GLU A CA 1
ATOM 1740 C C . GLU A 1 217 ? -17.158 -8.591 52.745 1.00 43.66 217 GLU A C 1
ATOM 1742 O O . GLU A 1 217 ? -18.155 -8.667 53.449 1.00 43.66 217 GLU A O 1
ATOM 1747 N N . ASN A 1 218 ? -17.201 -7.940 51.574 1.00 46.81 218 ASN A N 1
ATOM 1748 C CA . ASN A 1 218 ? -18.401 -7.217 51.090 1.00 46.81 218 ASN A CA 1
ATOM 1749 C C . ASN A 1 218 ? -19.159 -7.918 49.939 1.00 46.81 218 ASN A C 1
ATOM 1751 O O . ASN A 1 218 ? -20.030 -7.332 49.297 1.00 46.81 218 ASN A O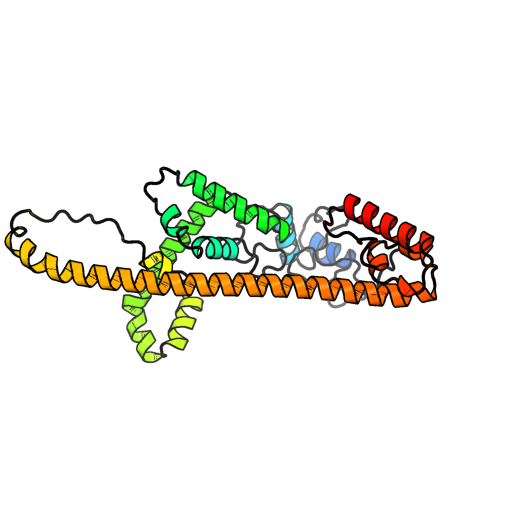 1
ATOM 1755 N N . VAL A 1 219 ? -18.826 -9.177 49.642 1.00 51.00 219 VAL A N 1
ATOM 1756 C CA . VAL A 1 219 ? -19.228 -9.856 48.395 1.00 51.00 219 VAL A CA 1
ATOM 1757 C C . VAL A 1 219 ? -20.627 -10.486 48.469 1.00 51.00 219 VAL A C 1
ATOM 1759 O O . VAL A 1 219 ? -21.333 -10.539 47.468 1.00 51.00 219 VAL A O 1
ATOM 1762 N N . VAL A 1 220 ? -21.087 -10.940 49.634 1.00 52.91 220 VAL A N 1
ATOM 1763 C CA . VAL A 1 220 ? -22.242 -11.858 49.682 1.00 52.91 220 VAL A CA 1
ATOM 1764 C C . VAL A 1 220 ? -23.598 -11.144 49.540 1.00 52.91 220 VAL A C 1
ATOM 1766 O O . VAL A 1 220 ? -24.507 -11.691 48.919 1.00 52.91 220 VAL A O 1
ATOM 1769 N N . ALA A 1 221 ? -23.734 -9.900 50.014 1.00 46.44 221 ALA A N 1
ATOM 1770 C CA . ALA A 1 221 ? -25.006 -9.167 49.957 1.00 46.44 221 ALA A CA 1
ATOM 1771 C C . ALA A 1 221 ? -25.305 -8.530 48.579 1.00 46.44 221 ALA A C 1
ATOM 1773 O O . ALA A 1 221 ? -26.465 -8.432 48.187 1.00 46.44 221 ALA A O 1
ATOM 1774 N N . ASN A 1 222 ? -24.278 -8.174 47.794 1.00 44.50 222 ASN A N 1
ATOM 1775 C CA . ASN A 1 222 ? -24.446 -7.578 46.456 1.00 44.50 222 ASN A CA 1
ATOM 1776 C C . ASN A 1 222 ? -24.679 -8.608 45.332 1.00 44.50 222 ASN A C 1
ATOM 1778 O O . ASN A 1 222 ? -25.101 -8.250 44.232 1.00 44.50 222 ASN A O 1
ATOM 1782 N N . PHE A 1 223 ? -24.427 -9.897 45.582 1.00 45.75 223 PHE A N 1
ATOM 1783 C CA . PHE A 1 223 ? -24.436 -10.927 44.536 1.00 45.75 223 PHE A CA 1
ATOM 1784 C C . PHE A 1 223 ? -25.831 -11.325 44.031 1.00 45.75 223 PHE A C 1
ATOM 1786 O O . PHE A 1 223 ? -25.944 -11.843 42.919 1.00 45.75 223 PHE A O 1
ATOM 1793 N N . ASN A 1 224 ? -26.893 -11.081 44.805 1.00 45.34 224 ASN A N 1
ATOM 1794 C CA . ASN A 1 224 ? -28.244 -11.508 44.426 1.00 45.34 224 ASN A CA 1
ATOM 1795 C C . ASN A 1 224 ? -29.057 -10.435 43.682 1.00 45.34 224 ASN A C 1
ATOM 1797 O O . ASN A 1 224 ? -29.888 -10.807 42.857 1.00 45.34 224 ASN A O 1
ATOM 1801 N N . ASN A 1 225 ? -28.765 -9.141 43.868 1.00 42.88 225 ASN A N 1
ATOM 1802 C CA . ASN A 1 225 ? -29.426 -8.063 43.116 1.00 42.88 225 ASN A CA 1
ATOM 1803 C C . ASN A 1 225 ? -28.724 -7.744 41.777 1.00 42.88 225 ASN A C 1
ATOM 1805 O O . ASN A 1 225 ? -29.408 -7.493 40.792 1.00 42.88 225 ASN A O 1
ATOM 1809 N N . SER A 1 226 ? -27.391 -7.874 41.673 1.00 47.50 226 SER A N 1
ATOM 1810 C CA . SER A 1 226 ? -26.641 -7.590 40.425 1.00 47.50 226 SER A CA 1
ATOM 1811 C C . SER A 1 226 ? -26.881 -8.611 39.297 1.00 47.50 226 SER A C 1
ATOM 1813 O O . SER A 1 226 ? -26.747 -8.301 38.120 1.00 47.50 226 SER A O 1
ATOM 1815 N N . ARG A 1 227 ? -27.269 -9.854 39.625 1.00 48.56 227 ARG A N 1
ATOM 1816 C CA . ARG A 1 227 ? -27.408 -10.954 38.645 1.00 48.56 227 ARG A CA 1
ATOM 1817 C C . ARG A 1 227 ? -28.626 -10.852 37.718 1.00 48.56 227 ARG A C 1
ATOM 1819 O O . ARG A 1 227 ? -28.703 -11.619 36.756 1.00 48.56 227 ARG A O 1
ATOM 1826 N N . LYS A 1 228 ? -29.613 -10.003 38.020 1.00 46.59 228 LYS A N 1
ATOM 1827 C CA . LYS A 1 228 ? -30.759 -9.769 37.123 1.00 46.59 228 LYS A CA 1
ATOM 1828 C C . LYS A 1 228 ? -30.437 -8.677 36.102 1.00 46.59 228 LYS A C 1
ATOM 1830 O O . LYS A 1 228 ? -30.538 -8.966 34.916 1.00 46.59 228 LYS A O 1
ATOM 1835 N N . ASP A 1 229 ? -29.908 -7.539 36.545 1.00 48.75 229 ASP A N 1
ATOM 1836 C CA . ASP A 1 229 ? -29.540 -6.427 35.653 1.00 48.75 229 ASP A CA 1
ATOM 1837 C C . ASP A 1 229 ? -28.374 -6.774 34.709 1.00 48.75 229 ASP A C 1
ATOM 1839 O O . ASP A 1 229 ? -28.394 -6.409 33.534 1.00 48.75 229 ASP A O 1
ATOM 1843 N N . ASP A 1 230 ? -27.400 -7.573 35.166 1.00 52.69 230 ASP A N 1
ATOM 1844 C CA . ASP A 1 230 ? -26.289 -8.023 34.315 1.00 52.69 230 ASP A CA 1
ATOM 1845 C C . ASP A 1 230 ? -26.740 -8.959 33.178 1.00 52.69 230 ASP A C 1
ATOM 1847 O O . ASP A 1 230 ? -26.053 -9.051 32.163 1.00 52.69 230 ASP A O 1
ATOM 1851 N N . ARG A 1 231 ? -27.866 -9.676 33.320 1.00 55.62 231 ARG A N 1
ATOM 1852 C CA . ARG A 1 231 ? -28.366 -10.583 32.268 1.00 55.62 231 ARG A CA 1
ATOM 1853 C C . ARG A 1 231 ? -29.112 -9.840 31.169 1.00 55.62 231 ARG A C 1
ATOM 1855 O O . ARG A 1 231 ? -28.894 -10.159 30.003 1.00 55.62 231 ARG A O 1
ATOM 1862 N N . ASP A 1 232 ? -29.917 -8.846 31.527 1.00 57.22 232 ASP A N 1
ATOM 1863 C CA . ASP A 1 232 ? -30.661 -8.044 30.551 1.00 57.22 232 ASP A CA 1
ATOM 1864 C C . ASP A 1 232 ? -29.715 -7.147 29.740 1.00 57.22 232 ASP A C 1
ATOM 1866 O O . ASP A 1 232 ? -29.844 -7.052 28.519 1.00 57.22 232 ASP A O 1
ATOM 1870 N N . PHE A 1 233 ? -28.672 -6.595 30.375 1.00 58.47 233 PHE A N 1
ATOM 1871 C CA . PHE A 1 233 ? -27.610 -5.876 29.666 1.00 58.47 233 PHE A CA 1
ATOM 1872 C C . PHE A 1 233 ? -26.854 -6.783 28.680 1.00 58.47 233 PHE A C 1
ATOM 1874 O O . PHE A 1 233 ? -26.598 -6.399 27.538 1.00 58.47 233 PHE A O 1
ATOM 1881 N N . HIS A 1 234 ? -26.532 -8.015 29.088 1.00 66.62 234 HIS A N 1
ATOM 1882 C CA . HIS A 1 234 ? -25.803 -8.953 28.233 1.00 66.62 234 HIS A CA 1
ATOM 1883 C C . HIS A 1 234 ? -26.636 -9.445 27.041 1.00 66.62 234 HIS A C 1
ATOM 1885 O O . HIS A 1 234 ? -26.065 -9.779 26.000 1.00 66.62 234 HIS A O 1
ATOM 1891 N N . LEU A 1 235 ? -27.964 -9.499 27.194 1.00 70.12 235 LEU A N 1
ATOM 1892 C CA . LEU A 1 235 ? -28.899 -9.880 26.138 1.00 70.12 235 LEU A CA 1
ATOM 1893 C C . LEU A 1 235 ? -29.032 -8.769 25.090 1.00 70.12 235 LEU A C 1
ATOM 1895 O O . LEU A 1 235 ? -28.910 -9.055 23.902 1.00 70.12 235 LEU A O 1
ATOM 1899 N N . LEU A 1 236 ? -29.160 -7.510 25.520 1.00 70.94 236 LEU A N 1
ATOM 1900 C CA . LEU A 1 236 ? -29.159 -6.349 24.621 1.00 70.94 236 LEU A CA 1
ATOM 1901 C C . LEU A 1 236 ? -27.834 -6.229 23.851 1.00 70.94 236 LEU A C 1
ATOM 1903 O O . LEU A 1 236 ? -27.837 -6.026 22.639 1.00 70.94 236 LEU A O 1
ATOM 1907 N N . GLU A 1 237 ? -26.697 -6.451 24.518 1.00 71.12 237 GLU A N 1
ATOM 1908 C CA . GLU A 1 237 ? -25.378 -6.472 23.870 1.00 71.12 237 GLU A CA 1
ATOM 1909 C C . GLU A 1 237 ? -25.265 -7.615 22.840 1.00 71.12 237 GLU A C 1
ATOM 1911 O O . GLU A 1 237 ? -24.646 -7.463 21.784 1.00 71.12 237 GLU A O 1
ATOM 1916 N N . LEU A 1 238 ? -25.885 -8.770 23.107 1.00 71.69 238 LEU A N 1
ATOM 1917 C CA . LEU A 1 238 ? -25.916 -9.893 22.171 1.00 71.69 238 LEU A CA 1
ATOM 1918 C C . LEU A 1 238 ? -26.816 -9.603 20.961 1.00 71.69 238 LEU A C 1
ATOM 1920 O O . LEU A 1 238 ? -26.432 -9.913 19.833 1.00 71.69 238 LEU A O 1
ATOM 1924 N N . GLU A 1 239 ? -27.978 -8.990 21.172 1.00 77.31 239 GLU A N 1
ATOM 1925 C CA . GLU A 1 239 ? -28.887 -8.574 20.101 1.00 77.31 239 GLU A CA 1
ATOM 1926 C C . GLU A 1 239 ? -28.259 -7.502 19.207 1.00 77.31 239 GLU A C 1
ATOM 1928 O O . GLU A 1 239 ? -28.365 -7.578 17.980 1.00 77.31 239 GLU A O 1
ATOM 1933 N N . GLU A 1 240 ? -27.533 -6.552 19.795 1.00 76.44 240 GLU A N 1
ATOM 1934 C CA . GLU A 1 240 ? -26.794 -5.530 19.057 1.00 76.44 240 GLU A CA 1
ATOM 1935 C C . GLU A 1 240 ? -25.638 -6.146 18.253 1.00 76.44 240 GLU A C 1
ATOM 1937 O O . GLU A 1 240 ? -25.453 -5.812 17.080 1.00 76.44 240 GLU A O 1
ATOM 1942 N N . ARG A 1 241 ? -24.934 -7.146 18.809 1.00 68.69 241 ARG A N 1
ATOM 1943 C CA . ARG A 1 241 ? -23.942 -7.947 18.063 1.00 68.69 241 ARG A CA 1
ATOM 1944 C C . ARG A 1 241 ? -24.570 -8.722 16.908 1.00 68.69 241 ARG A C 1
ATOM 1946 O O . ARG A 1 241 ? -23.980 -8.781 15.832 1.00 68.69 241 ARG A O 1
ATOM 1953 N N . ILE A 1 242 ? -25.753 -9.308 17.093 1.00 78.56 242 ILE A N 1
ATOM 1954 C CA . ILE A 1 242 ? -26.465 -10.018 16.019 1.00 78.56 242 ILE A CA 1
ATOM 1955 C C . ILE A 1 242 ? -26.887 -9.039 14.917 1.00 78.56 242 ILE A C 1
ATOM 1957 O O . ILE A 1 242 ? -26.715 -9.347 13.736 1.00 78.56 242 ILE A O 1
ATOM 1961 N N . ARG A 1 243 ? -27.402 -7.858 15.281 1.00 85.12 243 ARG A N 1
ATOM 1962 C CA . ARG A 1 243 ? -27.779 -6.805 14.326 1.00 85.12 243 ARG A CA 1
ATOM 1963 C C . ARG A 1 243 ? -26.567 -6.340 13.519 1.00 85.12 243 ARG A C 1
ATOM 1965 O O . ARG A 1 243 ? -26.617 -6.351 12.292 1.00 85.12 243 ARG A O 1
ATOM 1972 N N . HIS A 1 244 ? -25.464 -6.038 14.199 1.00 74.75 244 HIS A N 1
ATOM 1973 C CA . HIS A 1 244 ? -24.228 -5.600 13.560 1.00 74.75 244 HIS A CA 1
ATOM 1974 C C . HIS A 1 244 ? -23.625 -6.677 12.646 1.00 74.75 244 HIS A C 1
ATOM 1976 O O . HIS A 1 244 ? -23.222 -6.376 11.526 1.00 74.75 244 HIS A O 1
ATOM 1982 N N . ASN A 1 245 ? -23.630 -7.950 13.059 1.00 74.62 245 ASN A N 1
ATOM 1983 C CA . ASN A 1 245 ? -23.163 -9.050 12.209 1.00 74.62 245 ASN A CA 1
ATOM 1984 C C . ASN A 1 245 ? -23.966 -9.150 10.904 1.00 74.62 245 ASN A C 1
ATOM 1986 O O . ASN A 1 245 ? -23.383 -9.376 9.845 1.00 74.62 245 ASN A O 1
ATOM 1990 N N . ARG A 1 246 ? -25.288 -8.940 10.960 1.00 83.88 246 ARG A N 1
ATOM 1991 C CA . ARG A 1 246 ? -26.135 -8.916 9.758 1.00 83.88 246 ARG A CA 1
ATOM 1992 C C . ARG A 1 246 ? -25.802 -7.735 8.848 1.00 83.88 246 ARG A C 1
ATOM 1994 O O . ARG A 1 246 ? -25.733 -7.911 7.636 1.00 83.88 246 ARG A O 1
ATOM 2001 N N . GLU A 1 247 ? -25.569 -6.550 9.408 1.00 83.81 247 GLU A N 1
ATOM 2002 C CA . GLU A 1 247 ? -25.150 -5.375 8.630 1.00 83.81 247 GLU A CA 1
ATOM 2003 C C . GLU A 1 247 ? -23.786 -5.584 7.964 1.00 83.81 247 GLU A C 1
ATOM 2005 O O . GLU A 1 247 ? -23.624 -5.289 6.780 1.00 83.81 247 GLU A O 1
ATOM 2010 N N . MET A 1 248 ? -22.821 -6.161 8.682 1.00 74.69 248 MET A N 1
ATOM 2011 C CA . MET A 1 248 ? -21.498 -6.459 8.133 1.00 74.69 248 MET A CA 1
ATOM 2012 C C . MET A 1 248 ? -21.558 -7.501 7.012 1.00 74.69 248 MET A C 1
ATOM 2014 O O . MET A 1 248 ? -20.917 -7.315 5.979 1.00 74.69 248 MET A O 1
ATOM 2018 N N . GLU A 1 249 ? -22.383 -8.542 7.153 1.00 79.94 249 GLU A N 1
ATOM 2019 C CA . GLU A 1 249 ? -22.609 -9.529 6.091 1.00 79.94 249 GLU A CA 1
ATOM 2020 C C . GLU A 1 249 ? -23.221 -8.879 4.833 1.00 79.94 249 GLU A C 1
ATOM 2022 O O . GLU A 1 249 ? -22.851 -9.213 3.704 1.00 79.94 249 GLU A O 1
ATOM 2027 N N . LEU A 1 250 ? -24.126 -7.908 5.003 1.00 82.00 250 LEU A N 1
ATOM 2028 C CA . LEU A 1 250 ? -24.681 -7.131 3.890 1.00 82.00 250 LEU A CA 1
ATOM 2029 C C . LEU A 1 250 ? -23.618 -6.255 3.215 1.00 82.00 250 LEU A C 1
ATOM 2031 O O . LEU A 1 250 ? -23.584 -6.185 1.985 1.00 82.00 250 LEU A O 1
ATOM 2035 N N . ILE A 1 251 ? -22.725 -5.633 3.991 1.00 76.06 251 ILE A N 1
ATOM 2036 C CA . ILE A 1 251 ? -21.604 -4.843 3.463 1.00 76.06 251 ILE A CA 1
ATOM 2037 C C . ILE A 1 251 ? -20.631 -5.735 2.687 1.00 76.06 251 ILE A C 1
ATOM 2039 O O . ILE A 1 251 ? -20.219 -5.366 1.588 1.00 76.06 251 ILE A O 1
ATOM 2043 N N . GLU A 1 252 ? -20.274 -6.910 3.206 1.00 71.50 252 GLU A N 1
ATOM 2044 C CA . GLU A 1 252 ? -19.395 -7.858 2.509 1.00 71.50 252 GLU A CA 1
ATOM 2045 C C . GLU A 1 252 ? -20.025 -8.375 1.212 1.00 71.50 252 GLU A C 1
ATOM 2047 O O . GLU A 1 252 ? -19.367 -8.373 0.169 1.00 71.50 252 GLU A O 1
ATOM 2052 N N . LYS A 1 253 ? -21.322 -8.711 1.226 1.00 72.06 253 LYS A N 1
ATOM 2053 C CA . LYS A 1 253 ? -22.076 -9.037 0.001 1.00 72.06 253 LYS A CA 1
ATOM 2054 C C . LYS A 1 253 ? -22.092 -7.864 -0.984 1.00 72.06 253 LYS A C 1
ATOM 2056 O O . LYS A 1 253 ? -21.974 -8.077 -2.191 1.00 72.06 253 LYS A O 1
ATOM 2061 N N . GLY A 1 254 ? -22.201 -6.631 -0.489 1.00 74.81 254 GLY A N 1
ATOM 2062 C CA . GLY A 1 254 ? -22.092 -5.410 -1.289 1.00 74.81 254 GLY A CA 1
ATOM 2063 C C . GLY A 1 254 ? -20.716 -5.253 -1.939 1.00 74.81 254 GLY A C 1
ATOM 2064 O O . GLY A 1 254 ? -20.630 -5.031 -3.145 1.00 74.81 254 GLY A O 1
ATOM 2065 N N . LYS A 1 255 ? -19.635 -5.450 -1.176 1.00 71.38 255 LYS A N 1
ATOM 2066 C CA . LYS A 1 255 ? -18.252 -5.405 -1.679 1.00 71.38 255 LYS A CA 1
ATOM 2067 C C . LYS A 1 255 ? -17.998 -6.480 -2.734 1.00 71.38 255 LYS A C 1
ATOM 2069 O O . LYS A 1 255 ? -17.460 -6.161 -3.788 1.00 71.38 255 LYS A O 1
ATOM 2074 N N . ALA A 1 256 ? -18.452 -7.713 -2.502 1.00 65.12 256 ALA A N 1
ATOM 2075 C CA . ALA A 1 256 ? -18.334 -8.801 -3.473 1.00 65.12 256 ALA A CA 1
ATOM 2076 C C . ALA A 1 256 ? -19.045 -8.473 -4.800 1.00 65.12 256 ALA A C 1
ATOM 2078 O O . ALA A 1 256 ? -18.510 -8.749 -5.875 1.00 65.12 256 ALA A O 1
ATOM 2079 N N . ARG A 1 257 ? -20.215 -7.816 -4.742 1.00 65.38 257 ARG A N 1
ATOM 2080 C CA . ARG A 1 257 ? -20.910 -7.313 -5.938 1.00 65.38 257 ARG A CA 1
ATOM 2081 C C . ARG A 1 257 ? -20.095 -6.247 -6.669 1.00 65.38 257 ARG A C 1
ATOM 2083 O O . ARG A 1 257 ? -19.949 -6.356 -7.881 1.00 65.38 257 ARG A O 1
ATOM 2090 N N . VAL A 1 258 ? -19.537 -5.264 -5.960 1.00 71.00 258 VAL A N 1
ATOM 2091 C CA . VAL A 1 258 ? -18.682 -4.223 -6.567 1.00 71.00 258 VAL A CA 1
ATOM 2092 C C . VAL A 1 258 ? -17.463 -4.844 -7.250 1.00 71.00 258 VAL A C 1
ATOM 2094 O O . VAL A 1 258 ? -17.201 -4.541 -8.407 1.00 71.00 258 VAL A O 1
ATOM 2097 N N . THR A 1 259 ? -16.783 -5.797 -6.605 1.00 71.06 259 THR A N 1
ATOM 2098 C CA . THR A 1 259 ? -15.641 -6.503 -7.212 1.00 71.06 259 THR A CA 1
ATOM 2099 C C . THR A 1 259 ? -16.035 -7.277 -8.475 1.00 71.06 259 THR A C 1
ATOM 2101 O O . THR A 1 259 ? -15.278 -7.302 -9.445 1.00 71.06 259 THR A O 1
ATOM 2104 N N . SER A 1 260 ? -17.230 -7.876 -8.500 1.00 67.31 260 SER A N 1
ATOM 2105 C CA . SER A 1 260 ? -17.763 -8.518 -9.707 1.00 67.31 260 SER A CA 1
ATOM 2106 C C . SER A 1 260 ? -18.009 -7.509 -10.832 1.00 67.31 260 SER A C 1
ATOM 2108 O O . SER A 1 260 ? -17.673 -7.801 -11.978 1.00 67.31 260 SER A O 1
ATOM 2110 N N . TYR A 1 261 ? -18.569 -6.333 -10.530 1.00 71.69 261 TYR A N 1
ATOM 2111 C CA . TYR A 1 261 ? -18.784 -5.280 -11.527 1.00 71.69 261 TYR A CA 1
ATOM 2112 C C . TYR A 1 261 ? -17.466 -4.712 -12.061 1.00 71.69 261 TYR A C 1
ATOM 2114 O O . TYR A 1 261 ? -17.333 -4.560 -13.271 1.00 71.69 261 TYR A O 1
ATOM 2122 N N . ASP A 1 262 ? -16.470 -4.490 -11.201 1.00 70.06 262 ASP A N 1
ATOM 2123 C CA . ASP A 1 262 ? -15.137 -4.035 -11.616 1.00 70.06 262 ASP A CA 1
ATOM 2124 C C . ASP A 1 262 ? -14.446 -5.055 -12.533 1.00 70.06 262 ASP A C 1
ATOM 2126 O O . ASP A 1 262 ? -13.776 -4.683 -13.498 1.00 70.06 262 ASP A O 1
ATOM 2130 N N . CYS A 1 263 ? -14.619 -6.353 -12.258 1.00 68.88 263 CYS A N 1
ATOM 2131 C CA . CYS A 1 263 ? -14.123 -7.429 -13.116 1.00 68.88 263 CYS A CA 1
ATOM 2132 C C . CYS A 1 263 ? -14.801 -7.405 -14.497 1.00 68.88 263 CYS A C 1
ATOM 2134 O O . CYS A 1 263 ? -14.120 -7.416 -15.523 1.00 68.88 263 CYS A O 1
ATOM 2136 N N . ILE A 1 264 ? -16.135 -7.289 -14.531 1.00 72.12 264 ILE A N 1
ATOM 2137 C CA . ILE A 1 264 ? -16.906 -7.177 -15.779 1.00 72.12 264 ILE A CA 1
ATOM 2138 C C . ILE A 1 264 ? -16.480 -5.933 -16.570 1.00 72.12 264 ILE A C 1
ATOM 2140 O O . ILE A 1 264 ? -16.269 -6.022 -17.778 1.00 72.12 264 ILE A O 1
ATOM 2144 N N . GLN A 1 265 ? -16.300 -4.792 -15.900 1.00 72.88 265 GLN A N 1
ATOM 2145 C CA . GLN A 1 265 ? -15.896 -3.540 -16.535 1.00 72.88 265 GLN A CA 1
ATOM 2146 C C . GLN A 1 265 ? -14.502 -3.653 -17.165 1.00 72.88 265 GLN A C 1
ATOM 2148 O O . GLN A 1 265 ? -14.331 -3.309 -18.332 1.00 72.88 265 GLN A O 1
ATOM 2153 N N . LYS A 1 266 ? -13.527 -4.222 -16.443 1.00 75.50 266 LYS A N 1
ATOM 2154 C CA . LYS A 1 266 ? -12.185 -4.486 -16.987 1.00 75.50 266 LYS A CA 1
ATOM 2155 C C . LYS A 1 266 ? -12.234 -5.408 -18.204 1.00 75.50 266 LYS A C 1
ATOM 2157 O O . LYS A 1 266 ? -11.576 -5.123 -19.201 1.00 75.50 266 LYS A O 1
ATOM 2162 N N . ASN A 1 267 ? -13.037 -6.471 -18.156 1.00 73.44 267 ASN A N 1
ATOM 2163 C CA . ASN A 1 267 ? -13.208 -7.374 -19.296 1.00 73.44 267 ASN A CA 1
ATOM 2164 C C . ASN A 1 267 ? -13.835 -6.658 -20.500 1.00 73.44 267 ASN A C 1
ATOM 2166 O O . ASN A 1 267 ? -13.393 -6.851 -21.634 1.00 73.44 267 ASN A O 1
ATOM 2170 N N . MET A 1 268 ? -14.820 -5.789 -20.265 1.00 74.25 268 MET A N 1
ATOM 2171 C CA . MET A 1 268 ? -15.412 -4.963 -21.314 1.00 74.25 268 MET A CA 1
ATOM 2172 C C . MET A 1 268 ? -14.417 -3.977 -21.929 1.00 74.25 268 MET A C 1
ATOM 2174 O O . MET A 1 268 ? -14.412 -3.808 -23.149 1.00 74.25 268 MET A O 1
ATOM 2178 N N . ASP A 1 269 ? -13.564 -3.351 -21.123 1.00 77.81 269 ASP A N 1
ATOM 2179 C CA . ASP A 1 269 ? -12.557 -2.410 -21.615 1.00 77.81 269 ASP A CA 1
ATOM 2180 C C . ASP A 1 269 ? -11.471 -3.131 -22.432 1.00 77.81 269 ASP A C 1
ATOM 2182 O O . ASP A 1 269 ? -11.089 -2.664 -23.506 1.00 77.81 269 ASP A O 1
ATOM 2186 N N . VAL A 1 270 ? -11.046 -4.327 -22.005 1.00 76.31 270 VAL A N 1
ATOM 2187 C CA . VAL A 1 270 ? -10.140 -5.193 -22.785 1.00 76.31 270 VAL A CA 1
ATOM 2188 C C . VAL A 1 270 ? -10.767 -5.595 -24.122 1.00 76.31 270 VAL A C 1
ATOM 2190 O O . VAL A 1 270 ? -10.089 -5.562 -25.155 1.00 76.31 270 VAL A O 1
ATOM 2193 N N . PHE A 1 271 ? -12.056 -5.942 -24.133 1.00 77.44 271 PHE A N 1
ATOM 2194 C CA . PHE A 1 271 ? -12.764 -6.280 -25.365 1.00 77.44 271 PHE A CA 1
ATOM 2195 C C . PHE A 1 271 ? -12.872 -5.077 -26.310 1.00 77.44 271 PHE A C 1
ATOM 2197 O O . PHE A 1 271 ? -12.566 -5.203 -27.494 1.00 77.44 271 PHE A O 1
ATOM 2204 N N . ARG A 1 272 ? -13.232 -3.893 -25.794 1.00 81.00 272 ARG A N 1
ATOM 2205 C CA . ARG A 1 272 ? -13.277 -2.650 -26.582 1.00 81.00 272 ARG A CA 1
ATOM 2206 C C . ARG A 1 272 ? -11.924 -2.328 -27.206 1.00 81.00 272 ARG A C 1
ATOM 2208 O O . ARG A 1 272 ? -11.865 -2.073 -28.403 1.00 81.00 272 ARG A O 1
ATOM 2215 N N . ASN A 1 273 ? -10.844 -2.414 -26.430 1.00 84.94 273 ASN A N 1
ATOM 2216 C CA . ASN A 1 273 ? -9.492 -2.162 -26.930 1.00 84.94 273 ASN A CA 1
ATOM 2217 C C . ASN A 1 273 ? -9.092 -3.171 -28.012 1.00 84.94 273 ASN A C 1
ATOM 2219 O O . ASN A 1 273 ? -8.555 -2.785 -29.047 1.00 84.94 273 ASN A O 1
ATOM 2223 N N . SER A 1 274 ? -9.407 -4.453 -27.803 1.00 84.00 274 SER A N 1
ATOM 2224 C CA . SER A 1 274 ? -9.138 -5.507 -28.789 1.00 84.00 274 SER A CA 1
ATOM 2225 C C . SER A 1 274 ? -9.927 -5.290 -30.081 1.00 84.00 274 SER A C 1
ATOM 2227 O O . SER A 1 274 ? -9.406 -5.560 -31.162 1.00 84.00 274 SER A O 1
ATOM 2229 N N . ARG A 1 275 ? -11.155 -4.758 -29.983 1.00 87.00 275 ARG A N 1
ATOM 2230 C CA . ARG A 1 275 ? -11.987 -4.428 -31.142 1.00 87.00 275 ARG A CA 1
ATOM 2231 C C . ARG A 1 275 ? -11.448 -3.236 -31.924 1.00 87.00 275 ARG A C 1
ATOM 2233 O O . ARG A 1 275 ? -11.330 -3.347 -33.139 1.00 87.00 275 ARG A O 1
ATOM 2240 N N . THR A 1 276 ? -11.075 -2.150 -31.249 1.00 87.25 276 THR A N 1
ATOM 2241 C CA . THR A 1 276 ? -10.435 -0.993 -31.896 1.00 87.25 276 THR A CA 1
ATOM 2242 C C . THR A 1 276 ? -9.169 -1.422 -32.634 1.00 87.25 276 THR A C 1
ATOM 2244 O O . THR A 1 276 ? -9.014 -1.135 -33.816 1.00 87.25 276 THR A O 1
ATOM 2247 N N . MET A 1 277 ? -8.313 -2.200 -31.967 1.00 86.88 277 MET A N 1
ATOM 2248 C CA . MET A 1 277 ? -7.069 -2.694 -32.555 1.00 86.88 277 MET A CA 1
ATOM 2249 C C . MET A 1 277 ? -7.332 -3.622 -33.753 1.00 86.88 277 MET A C 1
ATOM 2251 O O . MET A 1 277 ? -6.656 -3.530 -34.772 1.00 86.88 277 MET A O 1
ATOM 2255 N N . TYR A 1 278 ? -8.353 -4.480 -33.677 1.00 90.38 278 TYR A N 1
ATOM 2256 C CA . TYR A 1 278 ? -8.784 -5.301 -34.811 1.00 90.38 278 TYR A CA 1
ATOM 2257 C C . TYR A 1 278 ? -9.267 -4.457 -36.002 1.00 90.38 278 TYR A C 1
ATOM 2259 O O . TYR A 1 278 ? -8.891 -4.736 -37.140 1.00 90.38 278 TYR A O 1
ATOM 2267 N N . ASP A 1 279 ? -10.075 -3.423 -35.760 1.00 89.25 279 ASP A N 1
ATOM 2268 C CA . ASP A 1 279 ? -10.624 -2.565 -36.816 1.00 89.25 279 ASP A CA 1
ATOM 2269 C C . ASP A 1 279 ? -9.547 -1.711 -37.517 1.00 89.25 279 ASP A C 1
ATOM 2271 O O . ASP A 1 279 ? -9.696 -1.387 -38.700 1.00 89.25 279 ASP A O 1
ATOM 2275 N N . GLU A 1 280 ? -8.443 -1.406 -36.832 1.00 90.50 280 GLU A N 1
ATOM 2276 C CA . GLU A 1 280 ? -7.241 -0.801 -37.420 1.00 90.50 280 GLU A CA 1
ATOM 2277 C C . GLU A 1 280 ? -6.433 -1.824 -38.236 1.00 90.50 280 GLU A C 1
ATOM 2279 O O . GLU A 1 280 ? -6.099 -1.587 -39.400 1.00 90.50 280 GLU A O 1
ATOM 2284 N N . LEU A 1 281 ? -6.158 -3.002 -37.665 1.00 88.75 281 LEU A N 1
ATOM 2285 C CA . LEU A 1 281 ? -5.314 -4.019 -38.298 1.00 88.75 281 LEU A CA 1
ATOM 2286 C C . LEU A 1 281 ? -5.959 -4.650 -39.530 1.00 88.75 281 LEU A C 1
ATOM 2288 O O . LEU A 1 281 ? -5.269 -4.894 -40.517 1.00 88.75 281 LEU A O 1
ATOM 2292 N N . ARG A 1 282 ? -7.279 -4.864 -39.532 1.00 91.06 282 ARG A N 1
ATOM 2293 C CA . ARG A 1 282 ? -7.988 -5.464 -40.677 1.00 91.06 282 ARG A CA 1
ATOM 2294 C C . ARG A 1 282 ? -7.904 -4.626 -41.958 1.00 91.06 282 ARG A C 1
ATOM 2296 O O . ARG A 1 282 ? -8.225 -5.123 -43.030 1.00 91.06 282 ARG A O 1
ATOM 2303 N N . GLN A 1 283 ? -7.517 -3.352 -41.854 1.00 91.44 283 GLN A N 1
ATOM 2304 C CA . GLN A 1 283 ? -7.309 -2.478 -43.013 1.00 91.44 283 GLN A CA 1
ATOM 2305 C C . GLN A 1 283 ? -5.974 -2.750 -43.715 1.00 91.44 283 GLN A C 1
ATOM 2307 O O . GLN A 1 283 ? -5.817 -2.405 -44.882 1.00 91.44 283 GLN A O 1
ATOM 2312 N N . THR A 1 284 ? -5.008 -3.343 -43.009 1.00 92.06 284 THR A N 1
ATOM 2313 C CA . THR A 1 284 ? -3.620 -3.496 -43.475 1.00 92.06 284 THR A CA 1
ATOM 2314 C C . THR A 1 284 ? -3.129 -4.943 -43.470 1.00 92.06 284 THR A C 1
ATOM 2316 O O . THR A 1 284 ? -2.139 -5.249 -44.131 1.00 92.06 284 THR A O 1
ATOM 2319 N N . MET A 1 285 ? -3.813 -5.841 -42.758 1.00 91.62 285 MET A N 1
ATOM 2320 C CA . MET A 1 285 ? -3.416 -7.232 -42.556 1.00 91.62 285 MET A CA 1
ATOM 2321 C C . MET A 1 285 ? -4.569 -8.194 -42.845 1.00 91.62 285 MET A C 1
ATOM 2323 O O . MET A 1 285 ? -5.741 -7.887 -42.629 1.00 91.62 285 MET A O 1
ATOM 2327 N N . THR A 1 286 ? -4.219 -9.397 -43.297 1.00 93.62 286 THR A N 1
ATOM 2328 C CA . THR A 1 286 ? -5.172 -10.506 -43.436 1.00 93.62 286 THR A CA 1
ATOM 2329 C C . THR A 1 286 ? -5.550 -11.084 -42.070 1.00 93.62 286 THR A C 1
ATOM 2331 O O . THR A 1 286 ? -4.792 -10.981 -41.103 1.00 93.62 286 THR A O 1
ATOM 2334 N N . LEU A 1 287 ? -6.702 -11.757 -41.992 1.00 89.31 287 LEU A N 1
ATOM 2335 C CA . LEU A 1 287 ? -7.168 -12.407 -40.761 1.00 89.31 287 LEU A CA 1
ATOM 2336 C C . LEU A 1 287 ? -6.168 -13.432 -40.212 1.00 89.31 287 LEU A C 1
ATOM 2338 O O . LEU A 1 287 ? -5.993 -13.520 -39.002 1.00 89.31 287 LEU A O 1
ATOM 2342 N N . GLU A 1 288 ? -5.457 -14.154 -41.080 1.00 89.81 288 GLU A N 1
ATOM 2343 C CA . GLU A 1 288 ? -4.419 -15.103 -40.662 1.00 89.81 288 GLU A CA 1
ATOM 2344 C C . GLU A 1 288 ? -3.225 -14.408 -40.009 1.00 89.81 288 GLU A C 1
ATOM 2346 O O . GLU A 1 288 ? -2.752 -14.831 -38.955 1.00 89.81 288 GLU A O 1
ATOM 2351 N N . GLN A 1 289 ? -2.761 -13.305 -40.599 1.00 90.06 289 GLN A N 1
ATOM 2352 C CA . GLN A 1 289 ? -1.655 -12.529 -40.042 1.00 90.06 289 GLN A CA 1
ATOM 2353 C C . GLN A 1 289 ? -2.034 -11.886 -38.703 1.00 90.06 289 GLN A C 1
ATOM 2355 O O . GLN A 1 289 ? -1.205 -11.840 -37.791 1.00 90.06 289 GLN A O 1
ATOM 2360 N N . ILE A 1 290 ? -3.283 -11.427 -38.569 1.00 89.44 290 ILE A N 1
ATOM 2361 C CA . ILE A 1 290 ? -3.825 -10.909 -37.307 1.00 89.44 290 ILE A CA 1
ATOM 2362 C C . ILE A 1 290 ? -3.912 -12.031 -36.272 1.00 89.44 290 ILE A C 1
ATOM 2364 O O . ILE A 1 290 ? -3.418 -11.859 -35.163 1.00 89.44 290 ILE A O 1
ATOM 2368 N N . ALA A 1 291 ? -4.465 -13.192 -36.632 1.00 88.75 291 ALA A N 1
ATOM 2369 C CA . ALA A 1 291 ? -4.594 -14.335 -35.731 1.00 88.75 291 ALA A CA 1
ATOM 2370 C C . ALA A 1 291 ? -3.236 -14.835 -35.216 1.00 88.75 291 ALA A C 1
ATOM 2372 O O . ALA A 1 291 ? -3.126 -15.189 -34.046 1.00 88.75 291 ALA A O 1
ATOM 2373 N N . HIS A 1 292 ? -2.197 -14.824 -36.056 1.00 87.94 292 HIS A N 1
ATOM 2374 C CA . HIS A 1 292 ? -0.845 -15.211 -35.649 1.00 87.94 292 HIS A CA 1
ATOM 2375 C C . HIS A 1 292 ? -0.142 -14.161 -34.788 1.00 87.94 292 HIS A C 1
ATOM 2377 O O . HIS A 1 292 ? 0.548 -14.518 -33.835 1.00 87.94 292 HIS A O 1
ATOM 2383 N N . SER A 1 293 ? -0.282 -12.879 -35.131 1.00 85.56 293 SER A N 1
ATOM 2384 C CA . SER A 1 293 ? 0.437 -11.803 -34.436 1.00 85.56 293 SER A CA 1
ATOM 2385 C C . SER A 1 293 ? -0.234 -11.431 -33.116 1.00 85.56 293 SER A C 1
ATOM 2387 O O . SER A 1 293 ? 0.444 -11.116 -32.140 1.00 85.56 293 SER A O 1
ATOM 2389 N N . LEU A 1 294 ? -1.569 -11.447 -33.094 1.00 88.44 294 LEU A N 1
ATOM 2390 C CA . LEU A 1 294 ? -2.410 -10.978 -31.995 1.00 88.44 294 LEU A CA 1
ATOM 2391 C C . LEU A 1 294 ? -3.622 -11.911 -31.813 1.00 88.44 294 LEU A C 1
ATOM 2393 O O . LEU A 1 294 ? -4.754 -11.549 -32.153 1.00 88.44 294 LEU A O 1
ATOM 2397 N N . PRO A 1 295 ? -3.416 -13.116 -31.244 1.00 86.44 295 PRO A N 1
ATOM 2398 C CA . PRO A 1 295 ? -4.486 -14.100 -31.081 1.00 86.44 295 PRO A CA 1
ATOM 2399 C C . PRO A 1 295 ? -5.673 -13.590 -30.249 1.00 86.44 295 PRO A C 1
ATOM 2401 O O . PRO A 1 295 ? -6.805 -14.016 -30.456 1.00 86.44 295 PRO A O 1
ATOM 2404 N N . ASN A 1 296 ? -5.470 -12.621 -29.351 1.00 84.38 296 ASN A N 1
ATOM 2405 C CA . ASN A 1 296 ? -6.544 -11.997 -28.571 1.00 84.38 296 ASN A CA 1
ATOM 2406 C C . ASN A 1 296 ? -7.606 -11.289 -29.436 1.00 84.38 296 ASN A C 1
ATOM 2408 O O . ASN A 1 296 ? -8.765 -11.210 -29.025 1.00 84.38 296 ASN A O 1
ATOM 2412 N N . CYS A 1 297 ? -7.244 -10.820 -30.634 1.00 87.62 297 CYS A N 1
ATOM 2413 C CA . CYS A 1 297 ? -8.169 -10.180 -31.572 1.00 87.62 297 CYS A CA 1
ATOM 2414 C C . CYS A 1 297 ? -9.087 -11.169 -32.301 1.00 87.62 297 CYS A C 1
ATOM 2416 O O . CYS A 1 297 ? -10.069 -10.732 -32.897 1.00 87.62 297 CYS A O 1
ATOM 2418 N N . ILE A 1 298 ? -8.832 -12.482 -32.222 1.00 88.00 298 ILE A N 1
ATOM 2419 C CA . ILE A 1 298 ? -9.680 -13.508 -32.854 1.00 88.00 298 ILE A CA 1
ATOM 2420 C C . ILE A 1 298 ? -11.126 -13.424 -32.336 1.00 88.00 298 ILE A C 1
ATOM 2422 O O . ILE A 1 298 ? -12.068 -13.631 -33.092 1.00 88.00 298 ILE A O 1
ATOM 2426 N N . ARG A 1 299 ? -11.340 -13.008 -31.079 1.00 85.12 299 ARG A N 1
ATOM 2427 C CA . ARG A 1 299 ? -12.688 -12.784 -30.513 1.00 85.12 299 ARG A CA 1
ATOM 2428 C C . ARG A 1 299 ? -13.484 -11.680 -31.212 1.00 85.12 299 ARG A C 1
ATOM 2430 O O . ARG A 1 299 ? -14.686 -11.569 -30.997 1.00 85.12 299 ARG A O 1
ATOM 2437 N N . CYS A 1 300 ? -12.817 -10.829 -31.982 1.00 87.81 300 CYS A N 1
ATOM 2438 C CA . CYS A 1 300 ? -13.439 -9.744 -32.728 1.00 87.81 300 CYS A CA 1
ATOM 2439 C C . CYS A 1 300 ? -13.743 -10.131 -34.179 1.00 87.81 300 CYS A C 1
ATOM 2441 O O . CYS A 1 300 ? -14.301 -9.303 -34.900 1.00 87.81 300 CYS A O 1
ATOM 2443 N N . PHE A 1 301 ? -13.381 -11.342 -34.611 1.00 89.25 301 PHE A N 1
ATOM 2444 C CA . PHE A 1 301 ? -13.654 -11.822 -35.958 1.00 89.25 301 PHE A CA 1
ATOM 2445 C C . PHE A 1 301 ? -15.157 -12.021 -36.146 1.00 89.25 301 PHE A C 1
ATOM 2447 O O . PHE A 1 301 ? -15.866 -12.441 -35.232 1.00 89.25 301 PHE A O 1
ATOM 2454 N N . ASP A 1 302 ? -15.645 -11.703 -37.341 1.00 87.56 302 ASP A N 1
ATOM 2455 C CA . ASP A 1 302 ? -17.026 -11.989 -37.704 1.00 87.56 302 ASP A CA 1
ATOM 2456 C C . ASP A 1 302 ? -17.113 -13.419 -38.239 1.00 87.56 302 ASP A C 1
ATOM 2458 O O . ASP A 1 302 ? -16.932 -13.671 -39.427 1.00 87.56 302 ASP A O 1
ATOM 2462 N N . PHE A 1 303 ? -17.341 -14.373 -37.341 1.00 85.25 303 PHE A N 1
ATOM 2463 C CA . PHE A 1 303 ? -17.442 -15.784 -37.704 1.00 85.25 303 PHE A CA 1
ATOM 2464 C C . PHE A 1 303 ? -18.707 -16.106 -38.524 1.00 85.25 303 PHE A C 1
ATOM 2466 O O . PHE A 1 303 ? -18.771 -17.166 -39.148 1.00 85.25 303 PHE A O 1
ATOM 2473 N N . SER A 1 304 ? -19.704 -15.210 -38.567 1.00 84.19 304 SER A N 1
ATOM 2474 C CA . SER A 1 304 ? -20.947 -15.443 -39.319 1.00 84.19 304 SER A CA 1
ATOM 2475 C C . SER A 1 304 ? -20.729 -15.446 -40.834 1.00 84.19 304 SER A C 1
ATOM 2477 O O . SER A 1 304 ? -21.453 -16.117 -41.567 1.00 84.19 304 SER A O 1
ATOM 2479 N N . VAL A 1 305 ? -19.691 -14.743 -41.295 1.00 85.12 305 VAL A N 1
ATOM 2480 C CA . VAL A 1 305 ? -19.315 -14.637 -42.711 1.00 85.12 305 VAL A CA 1
ATOM 2481 C C . VAL A 1 305 ? -18.167 -15.576 -43.100 1.00 85.12 305 VAL A C 1
ATOM 2483 O O . VAL A 1 305 ? -17.702 -15.533 -44.237 1.00 85.12 305 VAL A O 1
ATOM 2486 N N . MET A 1 306 ? -17.687 -16.408 -42.170 1.00 88.44 306 MET A N 1
ATOM 2487 C CA . MET A 1 306 ? -16.556 -17.315 -42.384 1.00 88.44 306 MET A CA 1
ATOM 2488 C C . MET A 1 306 ? -17.006 -18.720 -42.782 1.00 88.44 306 MET A C 1
ATOM 2490 O O . MET A 1 306 ? -18.084 -19.182 -42.405 1.00 88.44 306 MET A O 1
ATOM 2494 N N . SER A 1 307 ? -16.138 -19.419 -43.517 1.00 91.06 307 SER A N 1
ATOM 2495 C CA . SER A 1 307 ? -16.305 -20.848 -43.779 1.00 91.06 307 SER A CA 1
ATOM 2496 C C . SER A 1 307 ? -16.161 -21.651 -42.482 1.00 91.06 307 SER A C 1
ATOM 2498 O O . SER A 1 307 ? -15.437 -21.248 -41.572 1.00 91.06 307 SER A O 1
ATOM 2500 N N . GLU A 1 308 ? -16.818 -22.808 -42.394 1.00 88.12 308 GLU A N 1
ATOM 2501 C CA . GLU A 1 308 ? -16.715 -23.688 -41.220 1.00 88.12 308 GLU A CA 1
ATOM 2502 C C . GLU A 1 308 ? -15.264 -24.106 -40.928 1.00 88.12 308 GLU A C 1
ATOM 2504 O O . GLU A 1 308 ? -14.847 -24.150 -39.771 1.00 88.12 308 GLU A O 1
ATOM 2509 N N . GLU A 1 309 ? -14.468 -24.333 -41.976 1.00 89.50 309 GLU A N 1
ATOM 2510 C CA . GLU A 1 309 ? -13.045 -24.661 -41.857 1.00 89.50 309 GLU A CA 1
ATOM 2511 C C . GLU A 1 309 ? -12.249 -23.512 -41.218 1.00 89.50 309 GLU A C 1
ATOM 2513 O O . GLU A 1 309 ? -11.469 -23.739 -40.287 1.00 89.50 309 GLU A O 1
ATOM 2518 N N . ASP A 1 310 ? -12.487 -22.269 -41.647 1.00 88.38 310 ASP A N 1
ATOM 2519 C CA . ASP A 1 310 ? -11.823 -21.088 -41.084 1.00 88.38 310 ASP A CA 1
ATOM 2520 C C . ASP A 1 310 ? -12.261 -20.820 -39.643 1.00 88.38 310 ASP A C 1
ATOM 2522 O O . ASP A 1 310 ? -11.429 -20.491 -38.790 1.00 88.38 310 ASP A O 1
ATOM 2526 N N . ARG A 1 311 ? -13.551 -21.017 -39.333 1.00 89.00 311 ARG A N 1
ATOM 2527 C CA . ARG A 1 311 ? -14.062 -20.900 -37.960 1.00 89.00 311 ARG A CA 1
ATOM 2528 C C . ARG A 1 311 ? -13.328 -21.852 -37.023 1.00 89.00 311 ARG A C 1
ATOM 2530 O O . ARG A 1 311 ? -12.817 -21.425 -35.986 1.00 89.00 311 ARG A O 1
ATOM 2537 N N . GLN A 1 312 ? -13.227 -23.123 -37.410 1.00 87.62 312 GLN A N 1
ATOM 2538 C CA . GLN A 1 312 ? -12.538 -24.145 -36.624 1.00 87.62 312 GLN A CA 1
ATOM 2539 C C . GLN A 1 312 ? -11.044 -23.846 -36.486 1.00 87.62 312 GLN A C 1
ATOM 2541 O O . GLN A 1 312 ? -10.487 -23.962 -35.390 1.00 87.62 312 GLN A O 1
ATOM 2546 N N . LYS A 1 313 ? -10.400 -23.405 -37.571 1.00 92.31 313 LYS A N 1
ATOM 2547 C CA . LYS A 1 313 ? -8.987 -23.015 -37.586 1.00 92.31 313 LYS A CA 1
ATOM 2548 C C . LYS A 1 313 ? -8.697 -21.886 -36.595 1.00 92.31 313 LYS A C 1
ATOM 2550 O O . LYS A 1 313 ? -7.813 -22.031 -35.749 1.00 92.31 313 LYS A O 1
ATOM 2555 N N . PHE A 1 314 ? -9.441 -20.781 -36.657 1.00 91.12 314 PHE A N 1
ATOM 2556 C CA . PHE A 1 314 ? -9.196 -19.627 -35.788 1.00 91.12 314 PHE A CA 1
ATOM 2557 C C . PHE A 1 314 ? -9.590 -19.882 -34.333 1.00 91.12 314 PHE A C 1
ATOM 2559 O O . PHE A 1 314 ? -8.855 -19.488 -33.427 1.00 91.12 314 PHE A O 1
ATOM 2566 N N . ALA A 1 315 ? -10.689 -20.595 -34.085 1.00 87.12 315 ALA A N 1
ATOM 2567 C CA . ALA A 1 315 ? -11.066 -20.993 -32.733 1.00 87.12 315 ALA A CA 1
ATOM 2568 C C . ALA A 1 315 ? -10.011 -21.910 -32.095 1.00 87.12 315 ALA A C 1
ATOM 2570 O O . ALA A 1 315 ? -9.659 -21.723 -30.928 1.00 87.12 315 ALA A O 1
ATOM 2571 N N . LYS A 1 316 ? -9.441 -22.850 -32.862 1.00 88.75 316 LYS A N 1
ATOM 2572 C CA . LYS A 1 316 ? -8.320 -23.676 -32.400 1.00 88.75 316 LYS A CA 1
ATOM 2573 C C . LYS A 1 316 ? -7.098 -22.823 -32.063 1.00 88.75 316 LYS A C 1
ATOM 2575 O O . LYS A 1 316 ? -6.570 -22.961 -30.964 1.00 88.75 316 LYS A O 1
ATOM 2580 N N . TYR A 1 317 ? -6.695 -21.904 -32.944 1.00 88.94 317 TYR A N 1
ATOM 2581 C CA . TYR A 1 317 ? -5.566 -21.009 -32.666 1.00 88.94 317 TYR A CA 1
ATOM 2582 C C . TYR A 1 317 ? -5.763 -20.178 -31.399 1.00 88.94 317 TYR A C 1
ATOM 2584 O O . TYR A 1 317 ? -4.844 -20.076 -30.586 1.00 88.94 317 TYR A O 1
ATOM 2592 N N . TYR A 1 318 ? -6.961 -19.625 -31.198 1.00 87.88 318 TYR A N 1
ATOM 2593 C CA . TYR A 1 318 ? -7.279 -18.895 -29.977 1.00 87.88 318 TYR A CA 1
ATOM 2594 C C . TYR A 1 318 ? -7.193 -19.792 -28.739 1.00 87.88 318 TYR A C 1
ATOM 2596 O O . TYR A 1 318 ? -6.598 -19.398 -27.740 1.00 87.88 318 TYR A O 1
ATOM 2604 N N . ASN A 1 319 ? -7.769 -20.994 -28.796 1.00 89.31 319 ASN A N 1
ATOM 2605 C CA . ASN A 1 319 ? -7.805 -21.916 -27.663 1.00 89.31 319 ASN A CA 1
ATOM 2606 C C . ASN A 1 319 ? -6.404 -22.429 -27.291 1.00 89.31 319 ASN A C 1
ATOM 2608 O O . ASN A 1 319 ? -6.072 -22.447 -26.105 1.00 89.31 319 ASN A O 1
ATOM 2612 N N . ASP A 1 320 ? -5.569 -22.774 -28.275 1.00 88.75 320 ASP A N 1
ATOM 2613 C CA . ASP A 1 320 ? 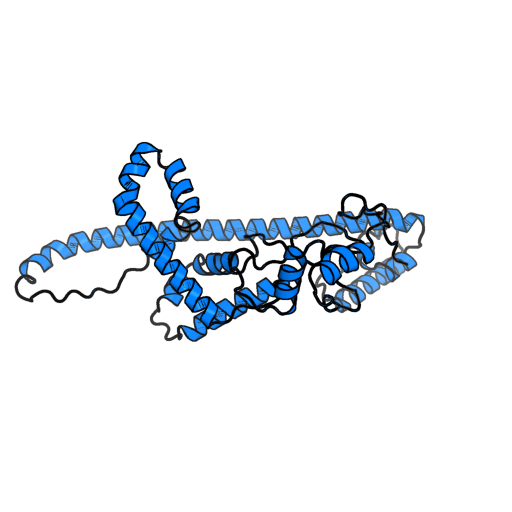-4.177 -23.190 -28.062 1.00 88.75 320 ASP A CA 1
ATOM 2614 C C . ASP A 1 320 ? -3.356 -22.053 -27.431 1.00 88.75 320 ASP A C 1
ATOM 2616 O O . ASP A 1 320 ? -2.641 -22.253 -26.442 1.00 88.75 320 ASP A O 1
ATOM 2620 N N . TRP A 1 321 ? -3.518 -20.827 -27.941 1.00 90.56 321 TRP A N 1
ATOM 2621 C CA . TRP A 1 321 ? -2.915 -19.641 -27.338 1.00 90.56 321 TRP A CA 1
ATOM 2622 C C . TRP A 1 321 ? -3.419 -19.415 -25.908 1.00 90.56 321 TRP A C 1
ATOM 2624 O O . TRP A 1 321 ? -2.603 -19.264 -25.000 1.00 90.56 321 TRP A O 1
ATOM 2634 N N . ALA A 1 322 ? -4.730 -19.467 -25.667 1.00 85.06 322 ALA A N 1
ATOM 2635 C CA . ALA A 1 322 ? -5.328 -19.255 -24.351 1.00 85.06 322 ALA A CA 1
ATOM 2636 C C . ALA A 1 322 ? -4.831 -20.271 -23.309 1.00 85.06 322 ALA A C 1
ATOM 2638 O O . ALA A 1 322 ? -4.568 -19.891 -22.167 1.00 85.06 322 ALA A O 1
ATOM 2639 N N . VAL A 1 323 ? -4.633 -21.540 -23.694 1.00 88.31 323 VAL A N 1
ATOM 2640 C CA . VAL A 1 323 ? -3.974 -22.554 -22.849 1.00 88.31 323 VAL A CA 1
ATOM 2641 C C . VAL A 1 323 ? -2.549 -22.122 -22.496 1.00 88.31 323 VAL A C 1
ATOM 2643 O O . VAL A 1 323 ? -2.184 -22.162 -21.323 1.00 88.31 323 VAL A O 1
ATOM 2646 N N . SER A 1 324 ? -1.759 -21.682 -23.483 1.00 86.44 324 SER A N 1
ATOM 2647 C CA . SER A 1 324 ? -0.340 -21.346 -23.287 1.00 86.44 324 SER A CA 1
ATOM 2648 C C . SER A 1 324 ? -0.097 -20.206 -22.288 1.00 86.44 324 SER A C 1
ATOM 2650 O O . SER A 1 324 ? 0.948 -20.172 -21.641 1.00 86.44 324 SER A O 1
ATOM 2652 N N . ILE A 1 325 ? -1.072 -19.307 -22.117 1.00 82.75 325 ILE A N 1
ATOM 2653 C CA . ILE A 1 325 ? -0.992 -18.165 -21.193 1.00 82.75 325 ILE A CA 1
ATOM 2654 C C . ILE A 1 325 ? -1.916 -18.293 -19.971 1.00 82.75 325 ILE A C 1
ATOM 2656 O O . ILE A 1 325 ? -2.065 -17.341 -19.208 1.00 82.75 325 ILE A O 1
ATOM 2660 N N . GLY A 1 326 ? -2.536 -19.459 -19.767 1.00 81.19 326 GLY A N 1
ATOM 2661 C CA . GLY A 1 326 ? -3.360 -19.742 -18.588 1.00 81.19 326 GLY A CA 1
ATOM 2662 C C . GLY A 1 326 ? -4.707 -19.013 -18.545 1.00 81.19 326 GLY A C 1
ATOM 2663 O O . GLY A 1 326 ? -5.272 -18.846 -17.465 1.00 81.19 326 GLY A O 1
ATOM 2664 N N . ILE A 1 327 ? -5.245 -18.586 -19.692 1.00 79.56 327 ILE A N 1
ATOM 2665 C CA . ILE A 1 327 ? -6.600 -18.029 -19.769 1.00 79.56 327 ILE A CA 1
ATOM 2666 C C . ILE A 1 327 ? -7.607 -19.192 -19.709 1.00 79.56 327 ILE A C 1
ATOM 2668 O O . ILE A 1 327 ? -7.472 -20.145 -20.479 1.00 79.56 327 ILE A O 1
ATOM 2672 N N . PRO A 1 328 ? -8.622 -19.155 -18.823 1.00 75.12 328 PRO A N 1
ATOM 2673 C CA . PRO A 1 328 ? -9.615 -20.227 -18.699 1.00 75.12 328 PRO A CA 1
ATOM 2674 C C . PRO A 1 328 ? -10.705 -20.180 -19.781 1.00 75.12 328 PRO A C 1
ATOM 2676 O O . PRO A 1 328 ? -11.362 -21.185 -20.036 1.00 75.12 328 PRO A O 1
ATOM 2679 N N . GLU A 1 329 ? -10.899 -19.030 -20.427 1.00 77.00 329 GLU A N 1
ATOM 2680 C CA . GLU A 1 329 ? -11.912 -18.831 -21.465 1.00 77.00 329 GLU A CA 1
ATOM 2681 C C . GLU A 1 329 ? -11.549 -19.591 -22.750 1.00 77.00 329 GLU A C 1
ATOM 2683 O O . GLU A 1 329 ? -10.394 -19.616 -23.187 1.00 77.00 329 GLU A O 1
ATOM 2688 N N . ARG A 1 330 ? -12.550 -20.231 -23.354 1.00 81.12 330 ARG A N 1
ATOM 2689 C CA . ARG A 1 330 ? -12.433 -20.951 -24.623 1.00 81.12 330 ARG A CA 1
ATOM 2690 C C . ARG A 1 330 ? -13.499 -20.441 -25.575 1.00 81.12 330 ARG A C 1
ATOM 2692 O O . ARG A 1 330 ? -14.604 -20.115 -25.148 1.00 81.12 330 ARG A O 1
ATOM 2699 N N . ILE A 1 331 ? -13.160 -20.386 -26.854 1.00 80.56 331 ILE A N 1
ATOM 2700 C CA . ILE A 1 331 ? -14.158 -20.230 -27.903 1.00 80.56 331 ILE A CA 1
ATOM 2701 C C . ILE A 1 331 ? -14.788 -21.606 -28.105 1.00 80.56 331 ILE A C 1
ATOM 2703 O O . ILE A 1 331 ? -14.106 -22.544 -28.528 1.00 80.56 331 ILE A O 1
ATOM 2707 N N . ASP A 1 332 ? -16.062 -21.724 -27.733 1.00 75.81 332 ASP A N 1
ATOM 2708 C CA . ASP A 1 332 ? -16.859 -22.920 -27.975 1.00 75.81 332 ASP A CA 1
ATOM 2709 C C . ASP A 1 332 ? -17.304 -22.938 -29.440 1.00 75.81 332 ASP A C 1
ATOM 2711 O O . ASP A 1 332 ? -18.000 -22.038 -29.908 1.00 75.81 332 ASP A O 1
ATOM 2715 N N . LEU A 1 333 ? -16.882 -23.976 -30.157 1.00 63.97 333 LEU A N 1
ATOM 2716 C CA . LEU A 1 333 ? -17.216 -24.199 -31.561 1.00 63.97 333 LEU A CA 1
ATOM 2717 C C . LEU A 1 333 ? -18.710 -24.470 -31.777 1.00 63.97 333 LEU A C 1
ATOM 2719 O O . LEU A 1 333 ? -19.186 -24.355 -32.899 1.00 63.97 333 LEU A O 1
ATOM 2723 N N . THR A 1 334 ? -19.447 -24.836 -30.725 1.00 61.00 334 THR A N 1
ATOM 2724 C CA . THR A 1 334 ? -20.881 -25.148 -30.802 1.00 61.00 334 THR A CA 1
ATOM 2725 C C . THR A 1 334 ? -21.791 -23.929 -30.629 1.00 61.00 334 THR A C 1
ATOM 2727 O O . THR A 1 334 ? -23.001 -24.051 -30.811 1.00 61.00 334 THR A O 1
ATOM 2730 N N . PHE A 1 335 ? -21.228 -22.762 -30.289 1.00 54.81 335 PHE A N 1
ATOM 2731 C CA . PHE A 1 335 ? -21.977 -21.547 -29.940 1.00 54.81 335 PHE A CA 1
ATOM 2732 C C . PHE A 1 335 ? -21.812 -20.391 -30.946 1.00 54.81 335 PHE A C 1
ATOM 2734 O O . PHE A 1 335 ? -22.348 -19.306 -30.710 1.00 54.81 335 PHE A O 1
ATOM 2741 N N . ILE A 1 336 ? -21.054 -20.606 -32.027 1.00 49.75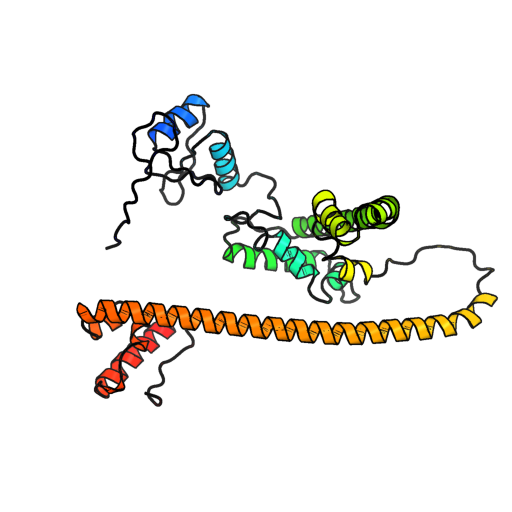 336 ILE A N 1
ATOM 2742 C CA . ILE A 1 336 ? -20.751 -19.616 -33.075 1.00 49.75 336 ILE A CA 1
ATOM 2743 C C . ILE A 1 336 ? -21.691 -19.749 -34.270 1.00 49.75 336 ILE A C 1
ATOM 2745 O O . ILE A 1 336 ? -21.874 -20.890 -34.749 1.00 49.75 336 ILE A O 1
#